Protein AF-A0A9P9XUK6-F1 (afdb_monomer_lite)

Foldseek 3Di:
DAEDEDADPFKDKDKDADPVADDPDDPPPQKPVVVQVWDWDDDPRIIITTGGDDQAWDKMKGDDPVQKDFFWWQALQPQPDIDTADCPDPPDPRHDVDDDCVRIPGQWIDGPDIYIYTYHYDDDVVVVDDDPQEDEDDADEDDPVPDDDGPHYDDPPDDHDYDPPDDDDDDAQAEQQEEPEEAEQEEDAEEAFAENYEHAQAFAAYEHYEHEAYGHRIYRHRAADQQGGYANYEHGAHPVDNVALAREDQVGEYYNAEYYNHEHDDAGFAHYEYSDYAFQAYEYEQYEYAAHTDVSRVRLAHEDDWGHHNVRHTHAFNPVHVQLARYEYYQYYHRPDTEAPVVVQPDQVGGRHYDYDCVCVSRHHYD

Sequence (367 aa):
MAWTQYLTTQDTIVRVTRREGGPVEGSEGIIRPTTLDFDVEVDGDAVLITVPLNENGHRFLVEFNDNLWEYRIGDPGNMTNSHYVQNKNPNGARYVEEYADELNPILGVEPLNALLVFMSPFPQTSMCQISPGTRTRCPRVSSPTSRRSRSRHSTPPGVYWLTGFNHPSLSDSINTYYSDVLCEHMTVWKTNNAPMIQFGWYTRDVDNVTVNAVQVVHTRCQTQQVFWPRGIAGSAVSYLDQASTRTADVSKTLSNYSVTNARCEGICPNLVGINPLNIDTFLMKNIWIETLPTEVTDVGKSTFRVFIDEEGNEVQLGAQSPGGIGLVIEDFYVGDEKFGFENDNWRRGQLGQIDFDEHWDGKWTLR

InterPro domains:
  IPR005192 Glycoside hydrolase, family 49, C-terminal [PF03718] (243-365)
  IPR011050 Pectin lyase fold/virulence factor [SSF51126] (172-304)
  IPR012334 Pectin lyase fold [G3DSA:2.160.20.10] (169-367)
  IPR023226 Glycoside hydrolase, family 49, N-terminal domain [PF17433] (1-122)
  IPR035953 Dextranase, N-terminal [G3DSA:2.60.350.10] (1-127)
  IPR035953 Dextranase, N-terminal [SSF101596] (1-122)
  IPR041274 Isopullulanase beta-solenoid repeat [PF18783] (189-220)

Organism: NCBI:txid2686198

Secondary structure (DSSP, 8-state):
-EEEEEEESS-EEEEEE-TT-------SS-EESGGG---EEEETTEEEEEE---TT-EEEEE--GGGEEEEEES-TT-TTT--EEBSS-TTSTTB-SS--TTTS-EEEEEETT-EEEEEEEPPPTTTS---TT-EEPPSS---GGG--S-S-EE--SS-----TT--PPP--SEE--SSSEEEEEEEEE--SSS-SEE--SS---EEEEEEEEEEEEE----S--SSS--EEEEEPPPSS-TT-S----TT-EEEEEEEEEEEEEEE--EEEEE---EES-EEEEEEEEEEPPPGGG-TT-EEE---B-TT-PBP-BSTTSGGG--EEEEEEEETTEEE-GGGT--BTTSTT-EEE-GGGTTSEEE-

Radius of gyration: 23.19 Å; chains: 1; bounding box: 59×60×56 Å

Structure (mmCIF, N/CA/C/O backbone):
data_AF-A0A9P9XUK6-F1
#
_entry.id   AF-A0A9P9XUK6-F1
#
loop_
_atom_site.group_PDB
_atom_site.id
_atom_site.type_symbol
_atom_site.label_atom_id
_atom_site.label_alt_id
_atom_site.label_comp_id
_atom_site.label_asym_id
_atom_site.label_entity_id
_atom_site.label_seq_id
_atom_site.pdbx_PDB_ins_code
_atom_site.Cartn_x
_atom_site.Cartn_y
_atom_site.Cartn_z
_atom_site.occupancy
_atom_site.B_iso_or_equiv
_atom_site.auth_seq_id
_atom_site.auth_comp_id
_atom_site.auth_asym_id
_atom_site.auth_atom_id
_atom_site.pdbx_PDB_model_num
ATOM 1 N N . MET A 1 1 ? -16.225 7.686 7.225 1.00 89.69 1 MET A N 1
ATOM 2 C CA . MET A 1 1 ? -15.085 7.354 8.102 1.00 89.69 1 MET A CA 1
ATOM 3 C C . MET A 1 1 ? -15.250 8.065 9.435 1.00 89.69 1 MET A C 1
ATOM 5 O O . MET A 1 1 ? -15.187 9.288 9.481 1.00 89.69 1 MET A O 1
ATOM 9 N N . ALA A 1 2 ? -15.516 7.299 10.486 1.00 94.19 2 ALA A N 1
ATOM 10 C CA . ALA A 1 2 ? -15.478 7.717 11.880 1.00 94.19 2 ALA A CA 1
ATOM 11 C C . ALA A 1 2 ? -14.172 7.226 12.521 1.00 94.19 2 ALA A C 1
ATOM 13 O O . ALA A 1 2 ? -13.572 6.258 12.054 1.00 94.19 2 ALA A O 1
ATOM 14 N N . TRP A 1 3 ? -13.727 7.887 13.586 1.00 96.94 3 TRP A N 1
ATOM 15 C CA . TRP A 1 3 ? -12.591 7.425 14.374 1.00 96.94 3 TRP A CA 1
ATOM 16 C C . TRP A 1 3 ? -12.734 7.837 15.838 1.00 96.94 3 TRP A C 1
ATOM 18 O O . TRP A 1 3 ? -13.426 8.806 16.158 1.00 96.94 3 TRP A O 1
ATOM 28 N N . THR A 1 4 ? -12.045 7.118 16.716 1.00 96.62 4 THR A N 1
ATOM 29 C CA . THR A 1 4 ? -11.879 7.466 18.128 1.00 96.62 4 THR A CA 1
ATOM 30 C C . THR A 1 4 ? -10.418 7.312 18.542 1.00 96.62 4 THR A C 1
ATOM 32 O O . THR A 1 4 ? -9.674 6.535 17.945 1.00 96.62 4 THR A O 1
ATOM 35 N N . GLN A 1 5 ? -9.990 8.061 19.556 1.00 97.44 5 GLN A N 1
ATOM 36 C CA . GLN A 1 5 ? -8.632 8.008 20.091 1.00 97.44 5 GLN A CA 1
ATOM 37 C C . GLN A 1 5 ? -8.664 8.043 21.615 1.00 97.44 5 GLN A C 1
ATOM 39 O O . GLN A 1 5 ? -9.428 8.807 22.205 1.00 97.44 5 GLN A O 1
ATOM 44 N N . TYR A 1 6 ? -7.790 7.264 22.246 1.00 98.00 6 TYR A N 1
ATOM 45 C CA . TYR A 1 6 ? -7.574 7.305 23.688 1.00 98.00 6 TYR A CA 1
ATOM 46 C C . TYR A 1 6 ? -6.098 7.099 24.039 1.00 98.00 6 TYR A C 1
ATOM 48 O O . TYR A 1 6 ? -5.313 6.597 23.233 1.00 98.00 6 TYR A O 1
ATOM 56 N N . LEU A 1 7 ? -5.730 7.529 25.249 1.00 97.75 7 LEU A N 1
ATOM 57 C CA . LEU A 1 7 ? -4.407 7.318 25.831 1.00 97.75 7 LEU A CA 1
ATOM 58 C C . LEU A 1 7 ? -4.486 6.233 26.901 1.00 97.75 7 LEU A C 1
ATOM 60 O O . LEU A 1 7 ? -5.424 6.239 27.699 1.00 97.75 7 LEU A O 1
ATOM 64 N N . THR A 1 8 ? -3.506 5.337 26.948 1.00 97.69 8 THR A N 1
ATOM 65 C CA . THR A 1 8 ? -3.435 4.297 27.981 1.00 97.69 8 THR A CA 1
ATOM 66 C C . THR A 1 8 ? -1.995 3.994 28.400 1.00 97.69 8 THR A C 1
ATOM 68 O O . THR A 1 8 ? -1.036 4.344 27.712 1.00 97.69 8 THR A O 1
ATOM 71 N N . THR A 1 9 ? -1.857 3.363 29.563 1.00 97.31 9 THR A N 1
ATOM 72 C CA . THR A 1 9 ? -0.609 2.793 30.101 1.00 97.31 9 THR A CA 1
ATOM 73 C C . THR A 1 9 ? -0.762 1.313 30.456 1.00 97.31 9 THR A C 1
ATOM 75 O O . THR A 1 9 ? 0.069 0.766 31.171 1.00 97.31 9 THR A O 1
ATOM 78 N N . GLN A 1 10 ? -1.860 0.689 30.036 1.00 98.00 10 GLN A N 1
ATOM 79 C CA . GLN A 1 10 ? -2.206 -0.701 30.320 1.00 98.00 10 GLN A CA 1
ATOM 80 C C . GLN A 1 10 ? -3.074 -1.258 29.191 1.00 98.00 10 GLN A C 1
ATOM 82 O O . GLN A 1 10 ? -3.614 -0.488 28.388 1.00 98.00 10 GLN A O 1
ATOM 87 N N . ASP A 1 11 ? -3.233 -2.576 29.169 1.00 98.38 11 ASP A N 1
ATOM 88 C CA . ASP A 1 11 ? -4.184 -3.261 28.299 1.00 98.38 11 ASP A CA 1
ATOM 89 C C . ASP A 1 11 ? -5.598 -2.708 28.520 1.00 98.38 11 ASP A C 1
ATOM 91 O O . ASP A 1 11 ? -5.969 -2.273 29.618 1.00 98.38 11 ASP A O 1
ATOM 95 N N . THR A 1 12 ? -6.397 -2.688 27.458 1.00 98.38 12 THR A N 1
ATOM 96 C CA . THR A 1 12 ? -7.737 -2.091 27.479 1.00 98.38 12 THR A CA 1
ATOM 97 C C . THR A 1 12 ? -8.749 -2.968 26.772 1.00 98.38 12 THR A C 1
ATOM 99 O O . THR A 1 12 ? -8.401 -3.696 25.853 1.00 98.38 12 THR A O 1
ATOM 102 N N . ILE A 1 13 ? -10.015 -2.844 27.166 1.00 98.19 13 ILE A N 1
ATOM 103 C CA . ILE A 1 13 ? -11.140 -3.413 26.425 1.00 98.19 13 ILE A CA 1
ATOM 104 C C . ILE A 1 13 ? -11.855 -2.264 25.720 1.00 98.19 13 ILE A C 1
ATOM 106 O O . ILE A 1 13 ? -12.375 -1.350 26.367 1.00 98.19 13 ILE A O 1
ATOM 110 N N . VAL A 1 14 ? -11.882 -2.304 24.391 1.00 97.31 14 VAL A N 1
ATOM 111 C CA . VAL A 1 14 ? -12.647 -1.367 23.569 1.00 97.31 14 VAL A CA 1
ATOM 112 C C . VAL A 1 14 ? -14.016 -1.977 23.302 1.00 97.31 14 VAL A C 1
ATOM 114 O O . VAL A 1 14 ? -14.140 -2.945 22.559 1.00 97.31 14 VAL A O 1
ATOM 117 N N . ARG A 1 15 ? -15.054 -1.394 23.908 1.00 95.88 15 ARG A N 1
ATOM 118 C CA . ARG A 1 15 ? -16.452 -1.774 23.674 1.00 95.88 15 ARG A CA 1
ATOM 119 C C . ARG A 1 15 ? -17.032 -0.969 22.514 1.00 95.88 15 ARG A C 1
ATOM 121 O O . ARG A 1 15 ? -17.182 0.248 22.626 1.00 95.88 15 ARG A O 1
ATOM 128 N N . VAL A 1 16 ? -17.397 -1.643 21.428 1.00 94.12 16 VAL A N 1
ATOM 129 C CA . VAL A 1 16 ? -17.966 -1.039 20.217 1.00 94.12 16 VAL A CA 1
ATOM 130 C C . VAL A 1 16 ? -19.436 -1.419 20.090 1.00 94.12 16 VAL A C 1
ATOM 132 O O . VAL A 1 16 ? -19.766 -2.597 20.028 1.00 94.12 16 VAL A O 1
ATOM 135 N N . THR A 1 17 ? -20.318 -0.421 20.010 1.00 92.38 17 THR A N 1
ATOM 136 C CA . THR A 1 17 ? -21.751 -0.609 19.735 1.00 92.38 17 THR A CA 1
ATOM 137 C C . THR A 1 17 ? -22.174 0.083 18.450 1.00 92.38 17 THR A C 1
ATOM 139 O O . THR A 1 17 ? -21.556 1.050 17.994 1.00 92.38 17 THR A O 1
ATOM 142 N N . ARG A 1 18 ? -23.283 -0.389 17.877 1.00 89.62 18 ARG A N 1
ATOM 143 C CA . ARG A 1 18 ? -23.860 0.160 16.649 1.00 89.62 18 ARG A CA 1
ATOM 144 C C . ARG A 1 18 ? -25.032 1.080 16.966 1.00 89.62 18 ARG A C 1
ATOM 146 O O . ARG A 1 18 ? -26.051 0.652 17.496 1.00 89.62 18 ARG A O 1
ATOM 153 N N . ARG A 1 19 ? -24.917 2.356 16.585 1.00 88.44 19 ARG A N 1
ATOM 154 C CA . ARG A 1 19 ? -25.969 3.361 16.828 1.00 88.44 19 ARG A CA 1
ATOM 155 C C . ARG A 1 19 ? -27.289 3.038 16.121 1.00 88.44 19 ARG A C 1
ATOM 157 O O . ARG A 1 19 ? -28.349 3.358 16.646 1.00 88.44 19 ARG A O 1
ATOM 164 N N . GLU A 1 20 ? -27.219 2.457 14.929 1.00 80.88 20 GLU A N 1
ATOM 165 C CA . GLU A 1 20 ? -28.391 2.149 14.098 1.00 80.88 20 GLU A CA 1
ATOM 166 C C . GLU A 1 20 ? -29.039 0.803 14.465 1.00 80.88 20 GLU A C 1
ATOM 168 O O . GLU A 1 20 ? -30.010 0.390 13.836 1.00 80.88 20 GLU A O 1
ATOM 173 N N . GLY A 1 21 ? -28.514 0.119 15.487 1.00 76.25 21 GLY A N 1
ATOM 174 C CA . GLY A 1 21 ? -28.757 -1.305 15.679 1.00 76.25 21 GLY A CA 1
ATOM 175 C C . GLY A 1 21 ? -28.042 -2.142 14.613 1.00 76.25 21 GLY A C 1
ATOM 176 O O . GLY A 1 21 ? -27.221 -1.641 13.837 1.00 76.25 21 GLY A O 1
ATOM 177 N N . GLY A 1 22 ? -28.335 -3.438 14.600 1.00 80.75 22 GLY A N 1
ATOM 178 C CA . GLY A 1 22 ? -27.736 -4.414 13.690 1.00 80.75 22 GLY A CA 1
ATOM 179 C C . GLY A 1 22 ? -26.883 -5.455 14.420 1.00 80.75 22 GLY A C 1
ATOM 180 O O . GLY A 1 22 ? -26.486 -5.226 15.565 1.00 80.75 22 GLY A O 1
ATOM 181 N N . PRO A 1 23 ? -26.644 -6.613 13.787 1.00 84.25 23 PRO A N 1
ATOM 182 C CA . PRO A 1 23 ? -25.911 -7.710 14.404 1.00 84.25 23 PRO A CA 1
ATOM 183 C C . PRO A 1 23 ? -24.457 -7.317 14.690 1.00 84.25 23 PRO A C 1
ATOM 185 O O . PRO A 1 23 ? -23.831 -6.574 13.939 1.00 84.25 23 PRO A O 1
ATOM 188 N N . VAL A 1 24 ? -23.910 -7.829 15.785 1.00 82.00 24 VAL A N 1
ATOM 189 C CA . VAL A 1 24 ? -22.480 -7.718 16.124 1.00 82.00 24 VAL A CA 1
ATOM 190 C C . VAL A 1 24 ? -21.756 -9.066 16.003 1.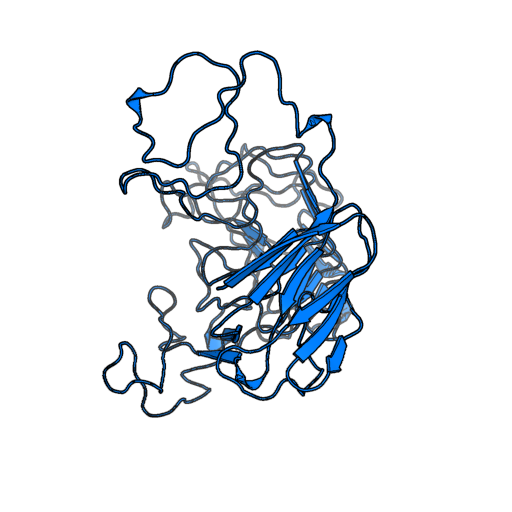00 82.00 24 VAL A C 1
ATOM 192 O O . VAL A 1 24 ? -20.576 -9.162 16.313 1.00 82.00 24 VAL A O 1
ATOM 195 N N . GLU A 1 25 ? -22.465 -10.102 15.543 1.00 69.44 25 GLU A N 1
ATOM 196 C CA . GLU A 1 25 ? -21.953 -11.464 15.373 1.00 69.44 25 GLU A CA 1
ATOM 197 C C . GLU A 1 25 ? -21.325 -11.676 13.981 1.00 69.44 25 GLU A C 1
ATOM 199 O O . GLU A 1 25 ? -21.820 -11.151 12.981 1.00 69.44 25 GLU A O 1
ATOM 204 N N . GLY A 1 26 ? -20.256 -12.484 13.927 1.00 62.56 26 GLY A N 1
ATOM 205 C CA . GLY A 1 26 ? -19.486 -12.818 12.719 1.00 62.56 26 GLY A CA 1
ATOM 206 C C . GLY A 1 26 ? -18.012 -12.430 12.867 1.00 62.56 26 GLY A C 1
ATOM 207 O O . GLY A 1 26 ? -17.621 -11.354 12.439 1.00 62.56 26 GLY A O 1
ATOM 208 N N . SER A 1 27 ? -17.211 -13.290 13.505 1.00 49.75 27 SER A N 1
ATOM 209 C CA . SER A 1 27 ? -15.858 -12.994 14.013 1.00 49.75 27 SER A CA 1
ATOM 210 C C . SER A 1 27 ? -14.714 -13.035 12.990 1.00 49.75 27 SER A C 1
ATOM 212 O O . SER A 1 27 ? -13.566 -12.828 13.369 1.00 49.75 27 SER A O 1
ATOM 214 N N . GLU A 1 28 ? -14.979 -13.280 11.709 1.00 52.06 28 GLU A N 1
ATOM 215 C CA . GLU A 1 28 ? -13.937 -13.215 10.677 1.00 52.06 28 GLU A CA 1
ATOM 216 C C . GLU A 1 28 ? -13.856 -11.801 10.090 1.00 52.06 28 GLU A C 1
ATOM 218 O O . GLU A 1 28 ? -14.871 -11.226 9.697 1.00 52.06 28 GLU A O 1
ATOM 223 N N . GLY A 1 29 ? -12.644 -11.233 10.046 1.00 57.88 29 GLY A N 1
ATOM 224 C CA . GLY A 1 29 ? -12.370 -9.959 9.370 1.00 57.88 29 GLY A CA 1
ATOM 225 C C . GLY A 1 29 ? -12.775 -8.688 10.125 1.00 57.88 29 GLY A C 1
ATOM 226 O O . GLY A 1 29 ? -12.701 -7.609 9.545 1.00 57.88 29 GLY A O 1
ATOM 227 N N . ILE A 1 30 ? -13.164 -8.779 11.406 1.00 80.62 30 ILE A N 1
ATOM 228 C CA . ILE A 1 30 ? -13.606 -7.611 12.192 1.00 80.62 30 ILE A CA 1
ATOM 229 C C . ILE A 1 30 ? -12.486 -6.580 12.371 1.00 80.62 30 ILE A C 1
ATOM 231 O O . ILE A 1 30 ? -12.760 -5.384 12.371 1.00 80.62 30 ILE A O 1
ATOM 235 N N . ILE A 1 31 ? -11.237 -7.013 12.560 1.00 94.06 31 ILE A N 1
ATOM 236 C CA . ILE A 1 31 ? -10.116 -6.116 12.861 1.00 94.06 31 ILE A CA 1
ATOM 237 C C . ILE A 1 31 ? -9.097 -6.134 11.730 1.00 94.06 31 ILE A C 1
ATOM 239 O O . ILE A 1 31 ? -8.583 -7.193 11.372 1.00 94.06 31 ILE A O 1
ATOM 243 N N . ARG A 1 32 ? -8.752 -4.944 11.225 1.00 94.25 32 ARG A N 1
ATOM 244 C CA . ARG A 1 32 ? -7.613 -4.749 10.314 1.00 94.25 32 ARG A CA 1
ATOM 245 C C . ARG A 1 32 ? -6.579 -3.780 10.896 1.00 94.25 32 ARG A C 1
ATOM 247 O O . ARG A 1 32 ? -6.988 -2.745 11.432 1.00 94.25 32 ARG A O 1
ATOM 254 N N . PRO A 1 33 ? -5.260 -4.020 10.759 1.00 95.62 33 PRO A N 1
ATOM 255 C CA . PRO A 1 33 ? -4.634 -5.170 10.092 1.00 95.62 33 PRO A CA 1
ATOM 256 C C . PRO A 1 33 ? -4.938 -6.498 10.791 1.00 95.62 33 PRO A C 1
ATOM 258 O O . PRO A 1 33 ? -4.920 -6.559 12.021 1.00 95.62 33 PRO A O 1
ATOM 261 N N . THR A 1 34 ? -5.191 -7.558 10.024 1.00 94.69 34 THR A N 1
ATOM 262 C CA . THR A 1 34 ? -5.568 -8.874 10.573 1.00 94.69 34 THR A CA 1
ATOM 263 C C . THR A 1 34 ? -4.426 -9.528 11.344 1.00 94.69 34 THR A C 1
ATOM 265 O O . THR A 1 34 ? -4.653 -10.413 12.157 1.00 94.69 34 THR A O 1
ATOM 268 N N . THR A 1 35 ? -3.187 -9.071 11.141 1.00 93.81 35 THR A N 1
ATOM 269 C CA . THR A 1 35 ? -2.007 -9.525 11.894 1.00 93.81 35 THR A CA 1
ATOM 270 C C . THR A 1 35 ? -2.016 -9.104 13.360 1.00 93.81 35 THR A C 1
ATOM 272 O O . THR A 1 35 ? -1.137 -9.521 14.106 1.00 93.81 35 THR A O 1
ATOM 275 N N . LEU A 1 36 ? -2.924 -8.208 13.761 1.00 94.69 36 LEU A N 1
ATOM 276 C CA . LEU A 1 36 ? -3.049 -7.806 15.158 1.00 94.69 36 LEU A CA 1
ATOM 277 C C . LEU A 1 36 ? -3.600 -8.930 16.034 1.00 94.69 36 LEU A C 1
ATOM 279 O O . LEU A 1 36 ? -3.248 -8.958 17.208 1.00 94.69 36 LEU A O 1
ATOM 283 N N . ASP A 1 37 ? -4.423 -9.816 15.459 1.00 92.94 37 ASP A N 1
ATOM 284 C CA . ASP A 1 37 ? -4.964 -11.012 16.118 1.00 92.94 37 ASP A CA 1
ATOM 285 C C . ASP A 1 37 ? -5.484 -10.732 17.541 1.00 92.94 37 ASP A C 1
ATOM 287 O O . ASP A 1 37 ? -5.153 -11.409 18.510 1.00 92.94 37 ASP A O 1
ATOM 291 N N . PHE A 1 38 ? -6.229 -9.632 17.687 1.00 95.19 38 PHE A N 1
ATOM 292 C CA . PHE A 1 38 ? -6.798 -9.246 18.974 1.00 95.19 38 PHE A CA 1
ATOM 293 C C . PHE A 1 38 ? -7.934 -10.183 19.364 1.00 95.19 38 PHE A C 1
ATOM 295 O O . PHE A 1 38 ? -8.745 -10.562 18.519 1.00 95.19 38 PHE A O 1
ATOM 302 N N . ASP A 1 39 ? -8.054 -10.453 20.664 1.00 93.62 39 ASP A N 1
ATOM 303 C CA . ASP A 1 39 ? -9.202 -11.181 21.191 1.00 93.62 39 ASP A CA 1
ATOM 304 C C . ASP A 1 39 ? -10.468 -10.336 21.029 1.00 93.62 39 ASP A C 1
ATOM 306 O O . ASP A 1 39 ? -10.536 -9.177 21.466 1.00 93.62 39 ASP A O 1
ATOM 310 N N . VAL A 1 40 ? -11.478 -10.935 20.399 1.00 92.75 40 VAL A N 1
ATOM 311 C CA . VAL A 1 40 ? -12.769 -10.309 20.130 1.00 92.75 40 VAL A CA 1
ATOM 312 C C . VAL A 1 40 ? -13.888 -11.164 20.713 1.00 92.75 40 VAL A C 1
ATOM 314 O O . VAL A 1 40 ? -14.071 -12.317 20.330 1.00 92.75 40 VAL A O 1
ATOM 317 N N . GLU A 1 41 ? -14.674 -10.572 21.607 1.00 92.06 41 GLU A N 1
ATOM 318 C CA . GLU A 1 41 ? -15.841 -11.200 22.229 1.00 92.06 41 GLU A CA 1
ATOM 319 C C . GLU A 1 41 ? -17.122 -10.434 21.884 1.00 92.06 41 GLU A C 1
ATOM 321 O O . GLU A 1 41 ? -17.105 -9.225 21.650 1.00 92.06 41 GLU A O 1
ATOM 326 N N . VAL A 1 42 ? -18.258 -11.132 21.883 1.00 90.44 42 VAL A N 1
ATOM 327 C CA . VAL A 1 42 ? -19.580 -10.512 21.738 1.00 90.44 42 VAL A CA 1
ATOM 328 C C . VAL A 1 42 ? -20.249 -10.440 23.108 1.00 90.44 42 VAL A C 1
ATOM 330 O O . VAL A 1 42 ? -20.414 -11.457 23.778 1.00 90.44 42 VAL A O 1
ATOM 333 N N . ASP A 1 43 ? -20.672 -9.238 23.500 1.00 90.50 43 ASP A N 1
ATOM 334 C CA . ASP A 1 43 ? -21.419 -8.972 24.733 1.00 90.50 43 ASP A CA 1
ATOM 335 C C . ASP A 1 43 ? -22.716 -8.225 24.404 1.00 90.50 43 ASP A C 1
ATOM 337 O O . ASP A 1 43 ? -22.752 -6.995 24.280 1.00 90.50 43 ASP A O 1
ATOM 341 N N . GLY A 1 44 ? -23.794 -8.991 24.218 1.00 89.50 44 GLY A N 1
ATOM 342 C CA . GLY A 1 44 ? -25.119 -8.469 23.893 1.00 89.50 44 GLY A CA 1
ATOM 343 C C . GLY A 1 44 ? -25.143 -7.704 22.567 1.00 89.50 44 GLY A C 1
ATOM 344 O O . GLY A 1 44 ? -25.158 -8.304 21.498 1.00 89.50 44 GLY A O 1
ATOM 345 N N . ASP A 1 45 ? -25.198 -6.373 22.644 1.00 88.81 45 ASP A N 1
ATOM 346 C CA . ASP A 1 45 ? -25.255 -5.458 21.494 1.00 88.81 45 ASP A CA 1
ATOM 347 C C . ASP A 1 45 ? -23.882 -4.904 21.075 1.00 88.81 45 ASP A C 1
ATOM 349 O O . ASP A 1 45 ? -23.806 -3.974 20.263 1.00 88.81 45 ASP A O 1
ATOM 353 N N . ALA A 1 46 ? -22.805 -5.426 21.663 1.00 91.62 46 ALA A N 1
ATOM 354 C CA . ALA A 1 46 ? -21.462 -4.907 21.495 1.00 91.62 46 ALA A CA 1
ATOM 355 C C . ALA A 1 46 ? -20.446 -5.975 21.101 1.00 91.62 46 ALA A C 1
ATOM 357 O O . ALA A 1 46 ? -20.571 -7.148 21.446 1.00 91.62 46 ALA A O 1
ATOM 358 N N . VAL A 1 47 ? -19.384 -5.498 20.458 1.00 92.81 47 VAL A N 1
ATOM 359 C CA . VAL A 1 47 ? -18.118 -6.213 20.329 1.00 92.81 47 VAL A CA 1
ATOM 360 C C . VAL A 1 47 ? -17.149 -5.666 21.374 1.00 92.81 47 VAL A C 1
ATOM 362 O O . VAL A 1 47 ? -16.998 -4.446 21.507 1.00 92.81 47 VAL A O 1
ATOM 365 N N . LEU A 1 48 ? -16.506 -6.553 22.125 1.00 94.88 48 LEU A N 1
ATOM 366 C CA . LEU A 1 48 ? -15.443 -6.251 23.074 1.00 94.88 48 LEU A CA 1
ATOM 367 C C . LEU A 1 48 ? -14.112 -6.659 22.452 1.00 94.88 48 LEU A C 1
ATOM 369 O O . LEU A 1 48 ? -13.922 -7.820 22.115 1.00 94.88 48 LEU A O 1
ATOM 373 N N . ILE A 1 49 ? -13.207 -5.699 22.287 1.00 95.94 49 ILE A N 1
ATOM 374 C CA . ILE A 1 49 ? -11.896 -5.925 21.671 1.00 95.94 49 ILE A CA 1
ATOM 375 C C . ILE A 1 49 ? -10.835 -5.731 22.747 1.00 95.94 49 ILE A C 1
ATOM 377 O O . ILE A 1 49 ? -10.689 -4.619 23.269 1.00 95.94 49 ILE A O 1
ATOM 381 N N . THR A 1 50 ? -10.090 -6.783 23.073 1.00 97.19 50 THR A N 1
ATOM 382 C CA . THR A 1 50 ? -8.952 -6.689 23.992 1.00 97.19 50 THR A CA 1
ATOM 383 C C . THR A 1 50 ? -7.749 -6.145 23.235 1.00 97.19 50 THR A C 1
ATOM 385 O O . THR A 1 50 ? -7.185 -6.801 22.366 1.00 97.19 50 THR A O 1
ATOM 388 N N . VAL A 1 51 ? -7.358 -4.916 23.561 1.00 98.06 51 VAL A N 1
ATOM 389 C CA . VAL A 1 51 ? -6.236 -4.214 22.937 1.00 98.06 51 VAL A CA 1
ATOM 390 C C . VAL A 1 51 ? -5.070 -4.185 23.930 1.00 98.06 51 VAL A C 1
ATOM 392 O O . VAL A 1 51 ? -5.147 -3.429 24.913 1.00 98.06 51 VAL A O 1
ATOM 395 N N . PRO A 1 52 ? -4.003 -4.975 23.704 1.00 98.12 52 PRO A N 1
ATOM 396 C CA . PRO A 1 52 ? -2.835 -4.987 24.572 1.00 98.12 52 PRO A CA 1
ATOM 397 C C . PRO A 1 52 ? -2.086 -3.653 24.508 1.00 98.12 52 PRO A C 1
ATOM 399 O O . PRO A 1 52 ? -2.128 -2.928 23.509 1.00 98.12 52 PRO A O 1
ATOM 402 N N . LEU A 1 53 ? -1.386 -3.312 25.586 1.00 97.50 53 LEU A N 1
ATOM 403 C CA . LEU A 1 53 ? -0.503 -2.159 25.616 1.00 97.50 53 LEU A CA 1
ATOM 404 C C . LEU A 1 53 ? 0.635 -2.346 24.608 1.00 97.50 53 LEU A C 1
ATOM 406 O O . LEU A 1 53 ? 1.333 -3.357 24.597 1.00 97.50 53 LEU A O 1
ATOM 410 N N . ASN A 1 54 ? 0.880 -1.305 23.818 1.00 95.56 54 ASN A N 1
ATOM 411 C CA . ASN A 1 54 ? 2.000 -1.239 22.894 1.00 95.56 54 ASN A CA 1
ATOM 412 C C . ASN A 1 54 ? 2.645 0.146 22.977 1.00 95.56 54 ASN A C 1
ATOM 414 O O . ASN A 1 54 ? 1.949 1.163 22.926 1.00 95.56 54 ASN A O 1
ATOM 418 N N . GLU A 1 55 ? 3.973 0.199 23.085 1.00 94.50 55 GLU A N 1
ATOM 419 C CA . GLU A 1 55 ? 4.727 1.458 23.184 1.00 94.50 55 GLU A CA 1
ATOM 420 C C . GLU A 1 55 ? 4.639 2.323 21.919 1.00 94.50 55 GLU A C 1
ATOM 422 O O . GLU A 1 55 ? 4.850 3.531 21.988 1.00 94.50 55 GLU A O 1
ATOM 427 N N . ASN A 1 56 ? 4.283 1.736 20.776 1.00 93.00 56 ASN A N 1
ATOM 428 C CA . ASN A 1 56 ? 4.002 2.445 19.526 1.00 93.00 56 ASN A CA 1
ATOM 429 C C . ASN A 1 56 ? 2.500 2.732 19.334 1.00 93.00 56 ASN A C 1
ATOM 431 O O . ASN A 1 56 ? 2.110 3.432 18.390 1.00 93.00 56 ASN A O 1
ATOM 435 N N . GLY A 1 57 ? 1.662 2.225 20.244 1.00 96.19 57 GLY A N 1
ATOM 436 C CA . GLY A 1 57 ? 0.209 2.223 20.141 1.00 96.19 57 GLY A CA 1
ATOM 437 C C . GLY A 1 57 ? -0.315 1.264 19.073 1.00 96.19 57 GLY A C 1
ATOM 438 O O . GLY A 1 57 ? 0.439 0.569 18.395 1.00 96.19 57 GLY A O 1
ATOM 439 N N . HIS A 1 58 ? -1.632 1.266 18.894 1.00 96.62 58 HIS A N 1
ATOM 440 C CA . HIS A 1 58 ? -2.313 0.535 17.830 1.00 96.62 58 HIS A CA 1
ATOM 441 C C . HIS A 1 58 ? -3.212 1.484 17.034 1.00 96.62 58 HIS A C 1
ATOM 443 O O . HIS A 1 58 ? -3.948 2.294 17.603 1.00 96.62 58 HIS A O 1
ATOM 449 N N . ARG A 1 59 ? -3.155 1.381 15.701 1.00 96.50 59 ARG A N 1
ATOM 450 C CA . ARG A 1 59 ? -4.129 1.993 14.789 1.00 96.50 59 ARG A CA 1
ATOM 451 C C . ARG A 1 59 ? -4.779 0.873 14.004 1.00 96.50 59 ARG A C 1
ATOM 453 O O . ARG A 1 59 ? -4.096 0.196 13.242 1.00 96.50 59 ARG A O 1
ATOM 460 N N . PHE A 1 60 ? -6.069 0.678 14.216 1.00 96.19 60 PHE A N 1
ATOM 461 C CA . PHE A 1 60 ? -6.798 -0.414 13.593 1.00 96.19 60 PHE A CA 1
ATOM 462 C C . PHE A 1 60 ? -8.207 0.013 13.212 1.00 96.19 60 PHE A C 1
ATOM 464 O O . PHE A 1 60 ? -8.720 1.039 13.666 1.00 96.19 60 PHE A O 1
ATOM 471 N N . LEU A 1 61 ? -8.804 -0.771 12.335 1.00 94.94 61 LEU A N 1
ATOM 472 C CA . LEU A 1 61 ? -10.141 -0.601 11.808 1.00 94.94 61 LEU A CA 1
ATOM 473 C C . LEU A 1 61 ? -11.041 -1.687 12.386 1.00 94.94 61 LEU A C 1
ATOM 475 O O . LEU A 1 61 ? -10.602 -2.824 12.530 1.00 94.94 61 LEU A O 1
ATOM 479 N N . VAL A 1 62 ? -12.272 -1.311 12.719 1.00 94.38 62 VAL A N 1
ATOM 480 C CA . VAL A 1 62 ? -13.341 -2.229 13.113 1.00 94.38 62 VAL A CA 1
ATOM 481 C C . VAL A 1 62 ? -14.355 -2.311 11.975 1.00 94.38 62 VAL A C 1
ATOM 483 O O . VAL A 1 62 ? -14.898 -1.287 11.545 1.00 94.38 62 VAL A O 1
ATOM 486 N N . GLU A 1 63 ? -14.606 -3.523 11.499 1.00 92.44 63 GLU A N 1
ATOM 487 C CA . GLU A 1 63 ? -15.447 -3.841 10.350 1.00 92.44 63 GLU A CA 1
ATOM 488 C C . GLU A 1 63 ? -16.589 -4.753 10.771 1.00 92.44 63 GLU A C 1
ATOM 490 O O . GLU A 1 63 ? -16.402 -5.727 11.494 1.00 92.44 63 GLU A O 1
ATOM 495 N N . PHE A 1 64 ? -17.788 -4.437 10.295 1.00 90.75 64 PHE A N 1
ATOM 496 C CA . PHE A 1 64 ? -18.944 -5.310 10.431 1.00 90.75 64 PHE A CA 1
ATOM 497 C C . PHE A 1 64 ? -19.297 -5.834 9.045 1.00 90.75 64 PHE A C 1
ATOM 499 O O . PHE A 1 64 ? -19.441 -5.040 8.113 1.00 90.75 64 PHE A O 1
ATOM 506 N N . ASN A 1 65 ? -19.451 -7.152 8.914 1.00 88.25 65 ASN A N 1
ATOM 507 C CA . ASN A 1 65 ? -19.655 -7.814 7.622 1.00 88.25 65 ASN A CA 1
ATOM 508 C C . ASN A 1 65 ? -20.891 -7.296 6.869 1.00 88.25 65 ASN A C 1
ATOM 510 O O . ASN A 1 65 ? -20.848 -7.091 5.659 1.00 88.25 65 ASN A O 1
ATOM 514 N N . ASP A 1 66 ? -21.975 -6.984 7.579 1.00 88.44 66 ASP A N 1
ATOM 515 C CA . ASP A 1 66 ? -23.193 -6.402 6.999 1.00 88.44 66 ASP A CA 1
ATOM 516 C C . ASP A 1 66 ? -23.064 -4.904 6.644 1.00 88.44 66 ASP A C 1
ATOM 518 O O . ASP A 1 66 ? -23.982 -4.319 6.065 1.00 88.44 66 ASP A O 1
ATOM 522 N N . ASN A 1 67 ? -21.940 -4.265 6.983 1.00 89.50 67 ASN A N 1
ATOM 523 C CA . ASN A 1 67 ? -21.618 -2.888 6.615 1.00 89.50 67 ASN A CA 1
ATOM 524 C C . ASN A 1 67 ? -20.592 -2.783 5.474 1.00 89.50 67 ASN A C 1
ATOM 526 O O . ASN A 1 67 ? -20.261 -1.668 5.060 1.00 89.50 67 ASN A O 1
ATOM 530 N N . LEU A 1 68 ? -20.102 -3.904 4.947 1.00 91.50 68 LEU A N 1
ATOM 531 C CA . LEU A 1 68 ? -19.152 -3.896 3.841 1.00 91.50 68 LEU A CA 1
ATOM 532 C C . LEU A 1 68 ? -19.796 -3.398 2.540 1.00 91.50 68 LEU A C 1
ATOM 534 O O . LEU A 1 68 ? -20.974 -3.623 2.252 1.00 91.50 68 LEU A O 1
ATOM 538 N N . TRP A 1 69 ? -19.000 -2.679 1.754 1.00 92.00 69 TRP A N 1
ATOM 539 C CA . TRP A 1 69 ? -19.353 -2.186 0.433 1.00 92.00 69 TRP A CA 1
ATOM 540 C C . TRP A 1 69 ? -18.379 -2.724 -0.611 1.00 92.00 69 TRP A C 1
ATOM 542 O O . TRP A 1 69 ? -17.172 -2.506 -0.515 1.00 92.00 69 TRP A O 1
ATOM 552 N N . GLU A 1 70 ? -18.923 -3.345 -1.655 1.00 94.44 70 GLU A N 1
ATOM 553 C CA . GLU A 1 70 ? -18.166 -3.761 -2.834 1.00 94.44 70 GLU A CA 1
ATOM 554 C C . GLU A 1 70 ? -18.004 -2.589 -3.807 1.00 94.44 70 GLU A C 1
ATOM 556 O O . GLU A 1 70 ? -18.952 -2.152 -4.468 1.00 94.44 70 GLU A O 1
ATOM 561 N N . TYR A 1 71 ? -16.787 -2.065 -3.929 1.00 93.25 71 TYR A N 1
ATOM 562 C CA . TYR A 1 71 ? -16.469 -1.100 -4.974 1.00 93.25 71 TYR A CA 1
ATOM 563 C C . TYR A 1 71 ? -16.317 -1.824 -6.302 1.00 93.25 71 TYR A C 1
ATOM 565 O O . TYR A 1 71 ? -15.399 -2.618 -6.475 1.00 93.25 71 TYR A O 1
ATOM 573 N N . ARG A 1 72 ? -17.196 -1.514 -7.254 1.00 93.31 72 ARG A N 1
ATOM 574 C CA . ARG A 1 72 ? -17.195 -2.105 -8.594 1.00 93.31 72 ARG A CA 1
ATOM 575 C C . ARG A 1 72 ? -16.923 -1.055 -9.651 1.00 93.31 72 ARG A C 1
ATOM 577 O O . ARG A 1 72 ? -17.395 0.079 -9.543 1.00 93.31 72 ARG A O 1
ATOM 584 N N . ILE A 1 73 ? -16.145 -1.422 -10.657 1.00 90.44 73 ILE A N 1
ATOM 585 C CA . ILE A 1 73 ? -15.793 -0.548 -11.779 1.00 90.44 73 ILE A CA 1
ATOM 586 C C . ILE A 1 73 ? -16.906 -0.499 -12.828 1.00 90.44 73 ILE A C 1
ATOM 588 O O . ILE A 1 73 ? -17.606 -1.479 -13.033 1.00 90.44 73 ILE A O 1
ATOM 592 N N . GLY A 1 74 ? -17.102 0.639 -13.490 1.00 86.88 74 GLY A N 1
ATOM 593 C CA . GLY A 1 74 ? -18.110 0.770 -14.548 1.00 86.88 74 GLY A CA 1
ATOM 594 C C . GLY A 1 74 ? -17.621 0.436 -15.950 1.00 86.88 74 GLY A C 1
ATOM 595 O O . GLY A 1 74 ? -18.402 -0.024 -16.773 1.00 86.88 74 GLY A O 1
ATOM 596 N N . ASP A 1 75 ? -16.350 0.718 -16.223 1.00 82.00 75 ASP A N 1
ATOM 597 C CA . ASP A 1 75 ? -15.739 0.559 -17.543 1.00 82.00 75 ASP A CA 1
ATOM 598 C C . ASP A 1 75 ? -14.269 0.152 -17.357 1.00 82.00 75 ASP A C 1
ATOM 600 O O . ASP A 1 75 ? -13.397 1.024 -17.257 1.00 82.00 75 ASP A O 1
ATOM 604 N N . PRO A 1 76 ? -13.981 -1.149 -17.178 1.00 74.06 76 PRO A N 1
ATOM 605 C CA . PRO A 1 76 ? -12.640 -1.613 -16.842 1.00 74.06 76 PRO A CA 1
ATOM 606 C C . PRO A 1 76 ? -11.638 -1.421 -17.989 1.00 74.06 76 PRO A C 1
ATOM 608 O O . PRO A 1 76 ? -10.458 -1.216 -17.723 1.00 74.06 76 PRO A O 1
ATOM 611 N N . GLY A 1 77 ? -12.103 -1.370 -19.244 1.00 69.69 77 GLY A N 1
ATOM 612 C CA . GLY A 1 77 ? -11.254 -1.123 -20.417 1.00 69.69 77 GLY A CA 1
ATOM 613 C C . GLY A 1 77 ? -10.838 0.342 -20.603 1.00 69.69 77 GLY A C 1
ATOM 614 O O . GLY A 1 77 ? -9.896 0.633 -21.343 1.00 69.69 77 GLY A O 1
ATOM 615 N N . ASN A 1 78 ? -11.503 1.286 -19.933 1.00 73.31 78 ASN A N 1
ATOM 616 C CA . ASN A 1 78 ? -11.178 2.707 -20.010 1.00 73.31 78 ASN A CA 1
ATOM 617 C C . ASN A 1 78 ? -10.219 3.116 -18.895 1.00 73.31 78 ASN A C 1
ATOM 619 O O . ASN A 1 78 ? -10.620 3.570 -17.820 1.00 73.31 78 ASN A O 1
ATOM 623 N N . MET A 1 79 ? -8.924 2.982 -19.177 1.00 66.12 79 MET A N 1
ATOM 624 C CA . MET A 1 79 ? -7.884 3.186 -18.175 1.00 66.12 79 MET A CA 1
ATOM 625 C C . MET A 1 79 ? -7.930 4.589 -17.555 1.00 66.12 79 MET A C 1
ATOM 627 O O . MET A 1 79 ? -7.762 4.702 -16.344 1.00 66.12 79 MET A O 1
ATOM 631 N N . THR A 1 80 ? -8.222 5.644 -18.326 1.00 62.72 80 THR A N 1
ATOM 632 C CA . THR A 1 80 ? -8.086 7.060 -17.926 1.00 62.72 80 THR A CA 1
ATOM 633 C C . THR A 1 80 ? -9.273 7.668 -17.190 1.00 62.72 80 THR A C 1
ATOM 635 O O . THR A 1 80 ? -9.058 8.573 -16.389 1.00 62.72 80 THR A O 1
ATOM 638 N N . ASN A 1 81 ? -10.497 7.185 -17.419 1.00 61.62 81 ASN A N 1
ATOM 639 C CA . ASN A 1 81 ? -11.718 7.814 -16.895 1.00 61.62 81 ASN A CA 1
ATOM 640 C C . ASN A 1 81 ? -12.712 6.819 -16.281 1.00 61.62 81 ASN A C 1
ATOM 642 O O . ASN A 1 81 ? -13.916 7.089 -16.236 1.00 61.62 81 ASN A O 1
ATOM 646 N N . SER A 1 82 ? -12.238 5.667 -15.806 1.00 70.50 82 SER A N 1
ATOM 647 C CA . SER A 1 82 ? -13.140 4.719 -15.163 1.00 70.50 82 SER A CA 1
ATOM 648 C C . SER A 1 82 ? -13.667 5.236 -13.820 1.00 70.50 82 SER A C 1
ATOM 650 O O . SER A 1 82 ? -12.959 5.868 -13.034 1.00 70.50 82 SER A O 1
ATOM 652 N N . HIS A 1 83 ? -14.939 4.960 -13.548 1.00 83.56 83 HIS A N 1
ATOM 653 C CA . HIS A 1 83 ? -15.633 5.350 -12.324 1.00 83.56 83 HIS A CA 1
ATOM 654 C C . HIS A 1 83 ? -16.202 4.123 -11.620 1.00 83.56 83 HIS A C 1
ATOM 656 O O . HIS A 1 83 ? -16.368 3.072 -12.235 1.00 83.56 83 HIS A O 1
ATOM 662 N N . TYR A 1 84 ? -16.549 4.271 -10.342 1.00 90.62 84 TYR A N 1
ATOM 663 C CA . TYR A 1 84 ? -17.348 3.253 -9.669 1.00 90.62 84 TYR A CA 1
ATOM 664 C C . TYR A 1 84 ? -18.796 3.290 -10.145 1.00 90.62 84 TYR A C 1
ATOM 666 O O . TYR A 1 84 ? -19.328 4.370 -10.420 1.00 90.62 84 TYR A O 1
ATOM 674 N N . VAL A 1 85 ? -19.424 2.121 -10.186 1.00 92.31 85 VAL A N 1
ATOM 675 C CA . VAL A 1 85 ? -20.866 1.958 -10.396 1.00 92.31 85 VAL A CA 1
ATOM 676 C C . VAL A 1 85 ? -21.559 1.552 -9.105 1.00 92.31 85 VAL A C 1
ATOM 678 O O . VAL A 1 85 ? -20.925 1.109 -8.149 1.00 92.31 85 VAL A O 1
ATOM 681 N N . GLN A 1 86 ? -22.874 1.743 -9.071 1.00 92.12 86 GLN A N 1
ATOM 682 C CA . GLN A 1 86 ? -23.717 1.382 -7.936 1.00 92.12 86 GLN A CA 1
ATOM 683 C C . GLN A 1 86 ? -25.108 0.962 -8.414 1.00 92.12 86 GLN A C 1
ATOM 685 O O . GLN A 1 86 ? -25.592 1.498 -9.402 1.00 92.12 86 GLN A O 1
ATOM 690 N N . ASN A 1 87 ? -25.779 0.065 -7.697 1.00 93.06 87 ASN A N 1
ATOM 691 C CA . ASN A 1 87 ? -27.150 -0.368 -7.998 1.00 93.06 87 ASN A CA 1
ATOM 692 C C . ASN A 1 87 ? -28.163 -0.023 -6.885 1.00 93.06 87 ASN A C 1
ATOM 694 O O . ASN A 1 87 ? -29.249 -0.593 -6.824 1.00 93.06 87 ASN A O 1
ATOM 698 N N . LYS A 1 88 ? -27.836 0.919 -5.988 1.00 90.69 88 LYS A N 1
ATOM 699 C CA . LYS A 1 88 ? -28.682 1.283 -4.833 1.00 90.69 88 LYS A CA 1
ATOM 700 C C . LYS A 1 88 ? -29.619 2.461 -5.079 1.00 90.69 88 LYS A C 1
ATOM 702 O O . LYS A 1 88 ? -30.719 2.490 -4.540 1.00 90.69 88 LYS A O 1
ATOM 707 N N . ASN A 1 89 ? -29.183 3.456 -5.843 1.00 92.25 89 ASN A N 1
ATOM 708 C CA . ASN A 1 89 ? -29.967 4.646 -6.157 1.00 92.25 89 ASN A CA 1
ATOM 709 C C . ASN A 1 89 ? -30.167 4.745 -7.676 1.00 92.25 89 ASN A C 1
ATOM 711 O O . ASN A 1 89 ? -29.241 5.196 -8.356 1.00 92.25 89 ASN A O 1
ATOM 715 N N . PRO A 1 90 ? -31.360 4.402 -8.199 1.00 94.25 90 PRO A N 1
ATOM 716 C CA . PRO A 1 90 ? -31.681 4.496 -9.626 1.00 94.25 90 PRO A CA 1
ATOM 717 C C . PRO A 1 90 ? -31.495 5.890 -10.238 1.00 94.25 90 PRO A C 1
ATOM 719 O O . PRO A 1 90 ? -31.226 6.020 -11.425 1.00 94.25 90 PRO A O 1
ATOM 722 N N . ASN A 1 91 ? -31.598 6.942 -9.420 1.00 94.56 91 ASN A N 1
ATOM 723 C CA . ASN A 1 91 ? -31.391 8.332 -9.841 1.00 94.56 91 ASN A CA 1
ATOM 724 C C . ASN A 1 91 ? -29.978 8.846 -9.513 1.00 94.56 91 ASN A C 1
ATOM 726 O O . ASN A 1 91 ? -29.679 10.028 -9.689 1.00 94.56 91 ASN A O 1
ATOM 730 N N . GLY A 1 92 ? -29.124 7.987 -8.957 1.00 87.06 92 GLY A N 1
ATOM 731 C CA . GLY A 1 92 ? -27.750 8.305 -8.604 1.00 87.06 92 GLY A CA 1
ATOM 732 C C . GLY A 1 92 ? -26.831 8.287 -9.822 1.00 87.06 92 GLY A C 1
ATOM 733 O O . GLY A 1 92 ? -27.093 7.622 -10.823 1.00 87.06 92 GLY A O 1
ATOM 734 N N . ALA A 1 93 ? -25.705 8.994 -9.727 1.00 85.75 93 ALA A N 1
ATOM 735 C CA . ALA A 1 93 ? -24.669 8.908 -10.749 1.00 85.75 93 ALA A CA 1
ATOM 736 C C . ALA A 1 93 ? -24.169 7.461 -10.890 1.00 85.75 93 ALA A C 1
ATOM 738 O O . ALA A 1 93 ? -24.043 6.745 -9.894 1.00 85.75 93 ALA A O 1
ATOM 739 N N . ARG A 1 94 ? -23.861 7.061 -12.133 1.00 88.00 94 ARG A N 1
ATOM 740 C CA . ARG A 1 94 ? -23.291 5.742 -12.464 1.00 88.00 94 ARG A CA 1
ATOM 741 C C . ARG A 1 94 ? -24.137 4.570 -11.930 1.00 88.00 94 ARG A C 1
ATOM 743 O O . ARG A 1 94 ? -23.589 3.569 -11.475 1.00 88.00 94 ARG A O 1
ATOM 750 N N . TYR A 1 95 ? -25.465 4.724 -11.961 1.00 91.38 95 TYR A N 1
ATOM 751 C CA . TYR A 1 95 ? -26.387 3.637 -11.651 1.00 91.38 95 TYR A CA 1
ATOM 752 C C . TYR A 1 95 ? -26.316 2.535 -12.711 1.00 91.38 95 TYR A C 1
ATOM 754 O O . TYR A 1 95 ? -26.312 2.831 -13.907 1.00 91.38 95 TYR A O 1
ATOM 762 N N . VAL A 1 96 ? -26.299 1.286 -12.260 1.00 93.25 96 VAL A N 1
ATOM 763 C CA . VAL A 1 96 ? -26.538 0.093 -13.076 1.00 93.25 96 VAL A CA 1
ATOM 764 C C . VAL A 1 96 ? -27.661 -0.708 -12.424 1.00 93.25 96 VAL A C 1
ATOM 766 O O . VAL A 1 96 ? -27.746 -0.752 -11.198 1.00 93.25 96 VAL A O 1
ATOM 769 N N . GLU A 1 97 ? -28.546 -1.296 -13.227 1.00 93.50 97 GLU A N 1
ATOM 770 C CA . GLU A 1 97 ? -29.682 -2.073 -12.710 1.00 93.50 97 GLU A CA 1
ATOM 771 C C . GLU A 1 97 ? -29.199 -3.339 -11.989 1.00 93.50 97 GLU A C 1
ATOM 773 O O . GLU A 1 97 ? -29.608 -3.617 -10.863 1.00 93.50 97 GLU A O 1
ATOM 778 N N . GLU A 1 98 ? -28.231 -4.029 -12.591 1.00 92.81 98 GLU A N 1
ATOM 779 C CA . GLU A 1 98 ? -27.569 -5.212 -12.048 1.00 92.81 98 GLU A CA 1
ATOM 780 C C . GLU A 1 98 ? -26.056 -5.127 -12.295 1.00 92.81 98 GLU A C 1
ATOM 782 O O . GLU A 1 98 ? -25.603 -4.459 -13.229 1.00 92.81 98 GLU A O 1
ATOM 787 N N . TYR A 1 99 ? -25.268 -5.791 -11.446 1.00 93.25 99 TYR A N 1
ATOM 788 C CA . TYR A 1 99 ? -23.834 -5.955 -11.679 1.00 93.25 99 TYR A CA 1
ATOM 789 C C . TYR A 1 99 ? -23.593 -7.166 -12.576 1.00 93.25 99 TYR A C 1
ATOM 791 O O . TYR A 1 99 ? -24.154 -8.232 -12.338 1.00 93.25 99 TYR A O 1
ATOM 799 N N . ALA A 1 100 ? -22.702 -7.021 -13.552 1.00 89.25 100 ALA A N 1
ATOM 800 C CA . ALA A 1 100 ? -22.152 -8.146 -14.298 1.00 89.25 100 ALA A CA 1
ATOM 801 C C . ALA A 1 100 ? -20.664 -8.265 -13.962 1.00 89.25 100 ALA A C 1
ATOM 803 O O . ALA A 1 100 ? -19.921 -7.345 -14.274 1.00 89.25 100 ALA A O 1
ATOM 804 N N . ASP A 1 101 ? -20.208 -9.356 -13.340 1.00 85.44 101 ASP A N 1
ATOM 805 C CA . ASP A 1 101 ? -18.829 -9.466 -12.820 1.00 85.44 101 ASP A CA 1
ATOM 806 C C . ASP A 1 101 ? -17.740 -9.254 -13.885 1.00 85.44 101 ASP A C 1
ATOM 808 O O . ASP A 1 101 ? -16.698 -8.675 -13.589 1.00 85.44 101 ASP A O 1
ATOM 812 N N . GLU A 1 102 ? -17.994 -9.642 -15.136 1.00 82.69 102 GLU A N 1
ATOM 813 C CA . GLU A 1 102 ? -17.065 -9.430 -16.257 1.00 82.69 102 GLU A CA 1
ATOM 814 C C . GLU A 1 102 ? -16.938 -7.950 -16.662 1.00 82.69 102 GLU A C 1
ATOM 816 O O . GLU A 1 102 ? -15.884 -7.511 -17.122 1.00 82.69 102 GLU A O 1
ATOM 821 N N . LEU A 1 103 ? -18.007 -7.165 -16.489 1.00 85.69 103 LEU A N 1
ATOM 822 C CA . LEU A 1 103 ? -18.058 -5.741 -16.843 1.00 85.69 103 LEU A CA 1
ATOM 823 C C . LEU A 1 103 ? -17.818 -4.834 -15.633 1.00 85.69 103 LEU A C 1
ATOM 825 O O . LEU A 1 103 ? -17.360 -3.702 -15.774 1.00 85.69 103 LEU A O 1
ATOM 829 N N . ASN A 1 104 ? -18.150 -5.323 -14.442 1.00 91.44 104 ASN A N 1
ATOM 830 C CA . ASN A 1 104 ? -18.125 -4.613 -13.175 1.00 91.44 104 ASN A CA 1
ATOM 831 C C . ASN A 1 104 ? -17.425 -5.433 -12.081 1.00 91.44 104 ASN A C 1
ATOM 833 O O . ASN A 1 104 ? -18.028 -5.663 -11.021 1.00 91.44 104 ASN A O 1
ATOM 837 N N . PRO A 1 105 ? -16.169 -5.873 -12.300 1.00 92.38 105 PRO A N 1
ATOM 838 C CA . PRO A 1 105 ? -15.435 -6.621 -11.292 1.00 92.38 105 PRO A CA 1
ATOM 839 C C . PRO A 1 105 ? -15.282 -5.810 -10.002 1.00 92.38 105 PRO A C 1
ATOM 841 O O . PRO A 1 105 ? -15.239 -4.570 -10.009 1.00 92.38 105 PRO A O 1
ATOM 844 N N . ILE A 1 106 ? -15.207 -6.532 -8.884 1.00 94.12 106 ILE A N 1
ATOM 845 C CA . ILE A 1 106 ? -14.936 -5.957 -7.567 1.00 94.12 106 ILE A CA 1
ATOM 846 C C . ILE A 1 106 ? -13.471 -5.508 -7.526 1.00 94.12 106 ILE A C 1
ATOM 848 O O . ILE A 1 106 ? -12.565 -6.242 -7.909 1.00 94.12 106 ILE A O 1
ATOM 852 N N . LEU A 1 107 ? -13.250 -4.286 -7.055 1.00 92.50 107 LEU A N 1
ATOM 853 C CA . LEU A 1 107 ? -11.936 -3.656 -6.916 1.00 92.50 107 LEU A CA 1
ATOM 854 C C . LEU A 1 107 ? -11.465 -3.571 -5.463 1.00 92.50 107 LEU A C 1
ATOM 856 O O . LEU A 1 107 ? -10.294 -3.317 -5.210 1.00 92.50 107 LEU A O 1
ATOM 860 N N . GLY A 1 108 ? -12.397 -3.687 -4.521 1.00 93.50 108 GLY A N 1
ATOM 861 C CA . GLY A 1 108 ? -12.152 -3.549 -3.095 1.00 93.50 108 GLY A CA 1
ATOM 862 C C . GLY A 1 108 ? -13.442 -3.741 -2.310 1.00 93.50 108 GLY A C 1
ATOM 863 O O . GLY A 1 108 ? -14.525 -3.383 -2.786 1.00 93.50 108 GLY A O 1
ATOM 864 N N . VAL A 1 109 ? -13.316 -4.306 -1.114 1.00 94.81 109 VAL A N 1
ATOM 865 C CA . VAL A 1 109 ? -14.421 -4.531 -0.181 1.00 94.81 109 VAL A CA 1
ATOM 866 C C . VAL A 1 109 ? -14.027 -3.906 1.144 1.00 94.81 109 VAL A C 1
ATOM 868 O O . VAL A 1 109 ? -13.110 -4.382 1.800 1.00 94.81 109 VAL A O 1
ATOM 871 N N . GLU A 1 110 ? -14.697 -2.822 1.519 1.00 93.44 110 GLU A N 1
ATOM 872 C CA . GLU A 1 110 ? -14.360 -2.046 2.717 1.00 93.44 110 GLU A CA 1
ATOM 873 C C . GLU A 1 110 ? -15.637 -1.551 3.419 1.00 93.44 110 GLU A C 1
ATOM 875 O O . GLU A 1 110 ? -16.694 -1.466 2.781 1.00 93.44 110 GLU A O 1
ATOM 880 N N . PRO A 1 111 ? -15.593 -1.192 4.713 1.00 92.56 111 PRO A N 1
ATOM 881 C CA . PRO A 1 111 ? -16.770 -0.688 5.414 1.00 92.56 111 PRO A CA 1
ATOM 882 C C . PRO A 1 111 ? -17.328 0.595 4.790 1.00 92.56 111 PRO A C 1
ATOM 884 O O . PRO A 1 111 ? -16.630 1.608 4.670 1.00 92.56 111 PRO A O 1
ATOM 887 N N . LEU A 1 112 ? -18.632 0.608 4.505 1.00 90.38 112 LEU A N 1
ATOM 888 C CA . LEU A 1 112 ? -19.343 1.816 4.083 1.00 90.38 112 LEU A CA 1
ATOM 889 C C . LEU A 1 112 ? -19.254 2.910 5.160 1.00 90.38 112 LEU A C 1
ATOM 891 O O . LEU A 1 112 ? -19.046 4.088 4.862 1.00 90.38 112 LEU A O 1
ATOM 895 N N . ASN A 1 113 ? -19.376 2.504 6.426 1.00 91.19 113 ASN A N 1
ATOM 896 C CA . ASN A 1 113 ? -19.266 3.352 7.605 1.00 91.19 113 ASN A CA 1
ATOM 897 C C . ASN A 1 113 ? -18.079 2.911 8.472 1.00 91.19 113 ASN A C 1
ATOM 899 O O . ASN A 1 113 ? -18.245 2.443 9.592 1.00 91.19 113 ASN A O 1
ATOM 903 N N . ALA A 1 114 ? -16.870 3.109 7.953 1.00 91.88 114 ALA A N 1
ATOM 904 C CA . ALA A 1 114 ? -15.620 2.799 8.646 1.00 91.88 114 ALA A CA 1
ATOM 905 C C . ALA A 1 114 ? -15.513 3.372 10.069 1.00 91.88 114 ALA A C 1
ATOM 907 O O . ALA A 1 114 ? -15.816 4.556 10.264 1.00 91.88 114 ALA A O 1
ATOM 908 N N . LEU A 1 115 ? -14.973 2.584 11.007 1.00 94.19 115 LEU A N 1
ATOM 909 C CA . LEU A 1 115 ? -14.628 2.997 12.369 1.00 94.19 115 LEU A CA 1
ATOM 910 C C . LEU A 1 115 ? -13.157 2.689 12.683 1.00 94.19 115 LEU A C 1
ATOM 912 O O . LEU A 1 115 ? -12.790 1.536 12.881 1.00 94.19 115 LEU A O 1
ATOM 916 N N . LEU A 1 116 ? -12.323 3.724 12.788 1.00 96.44 116 LEU A N 1
ATOM 917 C CA . LEU A 1 116 ? -10.932 3.574 13.221 1.00 96.44 116 LEU A CA 1
ATOM 918 C C . LEU A 1 116 ? -10.787 3.771 14.732 1.00 96.44 116 LEU A C 1
ATOM 920 O O . LEU A 1 116 ? -11.419 4.646 15.330 1.00 96.44 116 LEU A O 1
ATOM 924 N N . VAL A 1 117 ? -9.885 3.010 15.338 1.00 97.19 117 VAL A N 1
ATOM 925 C CA . VAL A 1 117 ? -9.507 3.136 16.744 1.00 97.19 117 VAL A CA 1
ATOM 926 C C . VAL A 1 117 ? -8.015 3.433 16.831 1.00 97.19 117 VAL A C 1
ATOM 928 O O . VAL A 1 117 ? -7.180 2.697 16.305 1.00 97.19 117 VAL A O 1
ATOM 931 N N . PHE A 1 118 ? -7.680 4.530 17.508 1.00 98.12 118 PHE A N 1
ATOM 932 C CA . PHE A 1 118 ? -6.308 4.934 17.795 1.00 98.12 118 PHE A CA 1
ATOM 933 C C . PHE A 1 118 ? -6.031 4.776 19.290 1.00 98.12 118 PHE A C 1
ATOM 935 O O . PHE A 1 118 ? -6.265 5.690 20.084 1.00 98.12 118 PHE A O 1
ATOM 942 N N . MET A 1 119 ? -5.507 3.614 19.675 1.00 97.62 119 MET A N 1
ATOM 943 C CA . MET A 1 119 ? -4.921 3.427 20.998 1.00 97.62 119 MET A CA 1
ATOM 944 C C . MET A 1 119 ? -3.518 4.020 20.970 1.00 97.62 119 MET A C 1
ATOM 946 O O . MET A 1 119 ? -2.676 3.604 20.177 1.00 97.62 119 MET A O 1
ATOM 950 N N . SER A 1 120 ? -3.268 5.039 21.785 1.00 97.12 120 SER A N 1
ATOM 951 C CA . SER A 1 120 ? -1.964 5.695 21.851 1.00 97.12 120 SER A CA 1
ATOM 952 C C . SER A 1 120 ? -1.362 5.566 23.253 1.00 97.12 120 SER A C 1
ATOM 954 O O . SER A 1 120 ? -2.082 5.704 24.244 1.00 97.12 120 SER A O 1
ATOM 956 N N . PRO A 1 121 ? -0.044 5.356 23.377 1.00 95.75 121 PRO A N 1
ATOM 957 C CA . PRO A 1 121 ? 0.635 5.527 24.653 1.00 95.75 121 PRO A CA 1
ATOM 958 C C . PRO A 1 121 ? 0.585 7.001 25.065 1.00 95.75 121 PRO A C 1
ATOM 960 O O . PRO A 1 121 ? 0.431 7.902 24.230 1.00 95.75 121 PRO A O 1
ATOM 963 N N . PHE A 1 122 ? 0.763 7.273 26.355 1.00 94.69 122 PHE A N 1
ATOM 964 C CA . PHE A 1 122 ? 0.957 8.651 26.792 1.00 94.69 122 PHE A CA 1
ATOM 965 C C . PHE A 1 122 ? 2.213 9.252 26.139 1.00 94.69 122 PHE A C 1
ATOM 967 O O . PHE A 1 122 ? 3.266 8.612 26.116 1.00 94.69 122 PHE A O 1
ATOM 974 N N . PRO A 1 123 ? 2.130 10.490 25.622 1.00 90.56 123 PRO A N 1
ATOM 975 C CA . PRO A 1 123 ? 3.277 11.145 25.014 1.00 90.56 123 PRO A CA 1
ATOM 976 C C . PRO A 1 123 ? 4.380 11.387 26.047 1.00 90.56 123 PRO A C 1
ATOM 978 O O . PRO A 1 123 ? 4.114 11.700 27.211 1.00 90.56 123 PRO A O 1
ATOM 981 N N . GLN A 1 124 ? 5.633 11.327 25.597 1.00 87.00 124 GLN A N 1
ATOM 982 C CA . GLN A 1 124 ? 6.770 11.707 26.430 1.00 87.00 124 GLN A CA 1
ATOM 983 C C . GLN A 1 124 ? 6.646 13.169 26.881 1.00 87.00 124 GLN A C 1
ATOM 985 O O . GLN A 1 124 ? 6.179 14.044 26.144 1.00 87.00 124 GLN A O 1
ATOM 990 N N . THR A 1 125 ? 7.129 13.467 28.086 1.00 83.81 125 THR A N 1
ATOM 991 C CA . THR A 1 125 ? 7.088 14.823 28.663 1.00 83.81 125 THR A CA 1
ATOM 992 C C . THR A 1 125 ? 7.804 15.860 27.791 1.00 83.81 125 THR A C 1
ATOM 994 O O . THR A 1 125 ? 7.388 17.018 27.736 1.00 83.81 125 THR A O 1
ATOM 997 N N . SER A 1 126 ? 8.830 15.440 27.046 1.00 85.00 126 SER A N 1
ATOM 998 C CA . SER A 1 126 ? 9.547 16.242 26.047 1.00 85.00 126 SER A CA 1
ATOM 999 C C . SER A 1 126 ? 8.647 16.751 24.912 1.00 85.00 126 SER A C 1
ATOM 1001 O O . SER A 1 126 ? 8.871 17.852 24.410 1.00 85.00 126 SER A O 1
ATOM 1003 N N . MET A 1 127 ? 7.603 16.003 24.546 1.00 82.94 127 MET A N 1
ATOM 1004 C CA . MET A 1 127 ? 6.627 16.376 23.515 1.00 82.94 127 MET A CA 1
ATOM 1005 C C . MET A 1 127 ? 5.504 17.267 24.067 1.00 82.94 127 MET A C 1
ATOM 1007 O O . MET A 1 127 ? 4.875 18.016 23.323 1.00 82.94 127 MET A O 1
ATOM 1011 N N . CYS A 1 128 ? 5.277 17.233 25.383 1.00 79.06 128 CYS A N 1
ATOM 1012 C CA . CYS A 1 128 ? 4.205 17.953 26.079 1.00 79.06 128 CYS A CA 1
ATOM 1013 C C . CYS A 1 128 ? 4.715 19.166 26.875 1.00 79.06 128 CYS A C 1
ATOM 1015 O O . CYS A 1 128 ? 4.260 19.449 27.984 1.00 79.06 128 CYS A O 1
ATOM 1017 N N . GLN A 1 129 ? 5.679 19.907 26.328 1.00 66.81 129 GLN A N 1
ATOM 1018 C CA . GLN A 1 129 ? 6.291 21.032 27.034 1.00 66.81 129 GLN A CA 1
ATOM 1019 C C . GLN A 1 129 ? 5.392 22.279 27.062 1.00 66.81 129 GLN A C 1
ATOM 1021 O O . GLN A 1 129 ? 5.311 23.033 26.087 1.00 66.81 129 GLN A O 1
ATOM 1026 N N . ILE A 1 130 ? 4.800 22.558 28.226 1.00 64.75 130 ILE A N 1
ATOM 1027 C CA . ILE A 1 130 ? 4.128 23.827 28.530 1.00 64.75 130 ILE A CA 1
ATOM 1028 C C . ILE A 1 130 ? 5.136 24.748 29.229 1.00 64.75 130 ILE A C 1
ATOM 1030 O O . ILE A 1 130 ? 5.373 24.645 30.429 1.00 64.75 130 ILE A O 1
ATOM 1034 N N . SER A 1 131 ? 5.768 25.646 28.473 1.00 60.75 131 SER A N 1
ATOM 1035 C CA . SER A 1 131 ? 6.738 26.614 29.014 1.00 60.75 131 SER A CA 1
ATOM 1036 C C . SER A 1 131 ? 6.071 27.951 29.384 1.00 60.75 131 SER A C 1
ATOM 1038 O O . SER A 1 131 ? 5.056 28.312 28.768 1.00 60.75 131 SER A O 1
ATOM 1040 N N . PRO A 1 132 ? 6.657 28.749 30.303 1.00 55.84 132 PRO A N 1
ATOM 1041 C CA . PRO A 1 132 ? 6.273 30.148 30.496 1.00 55.84 132 PRO A CA 1
ATOM 1042 C C . PRO A 1 132 ? 6.326 30.901 29.158 1.00 55.84 132 PRO A C 1
ATOM 1044 O O . PRO A 1 132 ? 7.330 30.861 28.452 1.00 55.84 132 PRO A O 1
ATOM 1047 N N . GLY A 1 133 ? 5.222 31.544 28.767 1.00 58.94 133 GLY A N 1
ATOM 1048 C CA . GLY A 1 133 ? 5.080 32.201 27.459 1.00 58.94 133 GLY A CA 1
ATOM 1049 C C . GLY A 1 133 ? 4.244 31.430 26.429 1.00 58.94 133 GLY A C 1
ATOM 1050 O O . GLY A 1 133 ? 3.878 32.013 25.403 1.00 58.94 133 GLY A O 1
ATOM 1051 N N . THR A 1 134 ? 3.849 30.185 26.713 1.00 60.66 134 THR A N 1
ATOM 1052 C CA . THR A 1 134 ? 2.896 29.428 25.883 1.00 60.66 134 THR A CA 1
ATOM 1053 C C . THR A 1 134 ? 1.561 30.167 25.795 1.00 60.66 134 THR A C 1
ATOM 1055 O O . THR A 1 134 ? 0.983 30.558 26.809 1.00 60.66 134 THR A O 1
ATOM 1058 N N . ARG A 1 135 ? 1.062 30.392 24.573 1.00 56.78 135 ARG A N 1
ATOM 1059 C CA . ARG A 1 135 ? -0.290 30.926 24.379 1.00 56.78 135 ARG A CA 1
ATOM 1060 C C . ARG A 1 135 ? -1.279 29.771 24.338 1.00 56.78 135 ARG A C 1
ATOM 1062 O O . ARG A 1 135 ? -1.321 29.032 23.356 1.00 56.78 135 ARG A O 1
ATOM 1069 N N . THR A 1 136 ? -2.109 29.691 25.364 1.00 58.66 136 THR A N 1
ATOM 1070 C CA . THR A 1 136 ? -3.310 28.861 25.375 1.00 58.66 136 THR A CA 1
ATOM 1071 C C . THR A 1 136 ? -4.349 29.497 24.456 1.00 58.66 136 THR A C 1
ATOM 1073 O O . THR A 1 136 ? -4.740 30.652 24.650 1.00 58.66 136 THR A O 1
ATOM 1076 N N . ARG A 1 137 ? -4.766 28.792 23.402 1.00 54.91 137 ARG A N 1
ATOM 1077 C CA . ARG A 1 137 ? -5.870 29.251 22.555 1.00 54.91 137 ARG A CA 1
ATOM 1078 C C . ARG A 1 137 ? -7.198 28.948 23.244 1.00 54.91 137 ARG A C 1
ATOM 1080 O O . ARG A 1 137 ? -7.482 27.795 23.543 1.00 54.91 137 ARG A O 1
ATOM 1087 N N . CYS A 1 138 ? -8.046 29.956 23.419 1.00 52.59 138 CYS A N 1
ATOM 1088 C CA . CYS A 1 138 ? -9.458 29.711 23.712 1.00 52.59 138 CYS A CA 1
ATOM 1089 C C . CYS A 1 138 ? -10.150 29.166 22.449 1.00 52.59 138 CYS A C 1
ATOM 1091 O O . CYS A 1 138 ? -9.829 29.654 21.358 1.00 52.59 138 CYS A O 1
ATOM 1093 N N . PRO A 1 139 ? -11.085 28.212 22.568 1.00 58.28 139 PRO A N 1
ATOM 1094 C CA . PRO A 1 139 ? -11.909 27.753 21.448 1.00 58.28 139 PRO A CA 1
ATOM 1095 C C . PRO A 1 139 ? -12.614 28.939 20.765 1.00 58.28 139 PRO A C 1
ATOM 1097 O O . PRO A 1 139 ? -13.462 29.595 21.370 1.00 58.28 139 PRO A O 1
ATOM 1100 N N . ARG A 1 140 ? -12.194 29.298 19.543 1.00 56.94 140 ARG A N 1
ATOM 1101 C CA . ARG A 1 140 ? -12.743 30.415 18.746 1.00 56.94 140 ARG A CA 1
ATOM 1102 C C . ARG A 1 140 ? -12.225 30.367 17.302 1.00 56.94 140 ARG A C 1
ATOM 1104 O O . ARG A 1 140 ? -11.178 29.775 17.041 1.00 56.94 140 ARG A O 1
ATOM 1111 N N . VAL A 1 141 ? -12.894 31.097 16.400 1.00 49.91 141 VAL A N 1
ATOM 1112 C CA . VAL A 1 141 ? -12.381 31.488 15.072 1.00 49.91 141 VAL A CA 1
ATOM 1113 C C . VAL A 1 141 ? -10.971 32.062 15.225 1.00 49.91 141 VAL A C 1
ATOM 1115 O O . VAL A 1 141 ? -10.789 33.121 15.833 1.00 49.91 141 VAL A O 1
ATOM 1118 N N . SER A 1 142 ? -9.960 31.397 14.670 1.00 52.59 142 SER A N 1
ATOM 1119 C CA . SER A 1 142 ? -8.619 31.978 14.610 1.00 52.59 142 SER A CA 1
ATOM 1120 C C . SER A 1 142 ? -8.452 32.788 13.329 1.00 52.59 142 SER A C 1
ATOM 1122 O O . SER A 1 142 ? -8.409 32.216 12.243 1.00 52.59 142 SER A O 1
ATOM 1124 N N . SER A 1 143 ? -8.338 34.116 13.448 1.00 50.44 143 SER A N 1
ATOM 1125 C CA . SER A 1 143 ? -7.934 34.961 12.322 1.00 50.44 143 SER A CA 1
ATOM 1126 C C . SER A 1 143 ? -6.427 34.794 12.023 1.00 50.44 143 SER A C 1
ATOM 1128 O O . SER A 1 143 ? -5.620 34.699 12.965 1.00 50.44 143 SER A O 1
ATOM 1130 N N . PRO A 1 144 ? -6.008 34.813 10.739 1.00 50.09 144 PRO A N 1
ATOM 1131 C CA . PRO A 1 144 ? -4.595 34.747 10.330 1.00 50.09 144 PRO A CA 1
ATOM 1132 C C . PRO A 1 144 ? -3.732 35.871 10.928 1.00 50.09 144 PRO A C 1
ATOM 1134 O O . PRO A 1 144 ? -2.535 35.702 11.146 1.00 50.09 144 PRO A O 1
ATOM 1137 N N . THR A 1 145 ? -4.356 37.002 11.266 1.00 45.69 145 THR A N 1
ATOM 1138 C CA . THR A 1 145 ? -3.724 38.207 11.827 1.00 45.69 145 THR A CA 1
ATOM 1139 C C . THR A 1 145 ? -3.322 38.089 13.300 1.00 45.69 145 THR A C 1
ATOM 1141 O O . THR A 1 145 ? -2.725 39.009 13.851 1.00 45.69 145 THR A O 1
ATOM 1144 N N . SER A 1 146 ? -3.592 36.959 13.961 1.00 50.34 146 SER A N 1
ATOM 1145 C CA . SER A 1 146 ? -3.186 36.746 15.358 1.00 50.34 146 SER A CA 1
ATOM 1146 C C . SER A 1 146 ? -1.782 36.140 15.536 1.00 50.34 146 SER A C 1
ATOM 1148 O O . SER A 1 146 ? -1.390 35.863 16.677 1.00 50.34 146 SER A O 1
ATOM 1150 N N . ARG A 1 147 ? -1.013 35.964 14.444 1.00 49.94 147 ARG A N 1
ATOM 1151 C CA . ARG A 1 147 ? 0.399 35.534 14.456 1.00 49.94 147 ARG A CA 1
ATOM 1152 C C . ARG A 1 147 ? 1.300 36.634 15.042 1.00 49.94 147 ARG A C 1
ATOM 1154 O O . ARG A 1 147 ? 1.922 37.402 14.321 1.00 49.94 147 ARG A O 1
ATOM 1161 N N . ARG A 1 148 ? 1.364 36.716 16.374 1.00 54.25 148 ARG A N 1
ATOM 1162 C CA . ARG A 1 148 ? 2.460 37.394 17.089 1.00 54.25 148 ARG A CA 1
ATOM 1163 C C . ARG A 1 148 ? 3.606 36.408 17.350 1.00 54.25 148 ARG A C 1
ATOM 1165 O O . ARG A 1 148 ? 3.367 35.211 17.478 1.00 54.25 148 ARG A O 1
ATOM 1172 N N . SER A 1 149 ? 4.820 36.947 17.447 1.00 53.06 149 SER A N 1
ATOM 1173 C CA . SER A 1 149 ? 6.158 36.322 17.478 1.00 53.06 149 SER A CA 1
ATOM 1174 C C . SER A 1 149 ? 6.470 35.371 18.651 1.00 53.06 149 SER A C 1
ATOM 1176 O O . SER A 1 149 ? 7.537 35.455 19.257 1.00 53.06 149 SER A O 1
ATOM 1178 N N . ARG A 1 150 ? 5.565 34.457 19.017 1.00 57.47 150 ARG A N 1
ATOM 1179 C CA . ARG A 1 150 ? 5.843 33.445 20.050 1.00 57.47 150 ARG A CA 1
ATOM 1180 C C . ARG A 1 150 ? 6.246 32.111 19.434 1.00 57.47 150 ARG A C 1
ATOM 1182 O O . ARG A 1 150 ? 5.674 31.686 18.435 1.00 57.47 150 ARG A O 1
ATOM 1189 N N . SER A 1 151 ? 7.192 31.440 20.085 1.00 66.94 151 SER A N 1
ATOM 1190 C CA . SER A 1 151 ? 7.787 30.179 19.633 1.00 66.94 151 SER A CA 1
ATOM 1191 C C . SER A 1 151 ? 6.871 28.958 19.777 1.00 66.94 151 SER A C 1
ATOM 1193 O O . SER A 1 151 ? 7.164 27.930 19.177 1.00 66.94 151 SER A O 1
ATOM 1195 N N . ARG A 1 152 ? 5.775 29.032 20.557 1.00 66.00 152 ARG A N 1
ATOM 1196 C CA . ARG A 1 152 ? 4.882 27.887 20.833 1.00 66.00 152 ARG A CA 1
ATOM 1197 C C . ARG A 1 152 ? 3.406 28.270 20.930 1.00 66.00 152 ARG A C 1
ATOM 1199 O O . ARG A 1 152 ? 3.050 29.313 21.485 1.00 66.00 152 ARG A O 1
ATOM 1206 N N . HIS A 1 153 ? 2.551 27.377 20.440 1.00 68.50 153 HIS A N 1
ATOM 1207 C CA . HIS A 1 153 ? 1.093 27.477 20.503 1.00 68.50 153 HIS A CA 1
ATOM 1208 C C . HIS A 1 153 ? 0.522 26.238 21.196 1.00 68.50 153 HIS A C 1
ATOM 1210 O O . HIS A 1 153 ? 0.938 25.131 20.883 1.00 68.50 153 HIS A O 1
ATOM 1216 N N . SER A 1 154 ? -0.437 26.426 22.106 1.00 71.56 154 SER A N 1
ATOM 1217 C CA . SER A 1 154 ? -1.158 25.331 22.763 1.00 71.56 154 SER A CA 1
ATOM 1218 C C . SER A 1 154 ? -2.653 25.424 22.465 1.00 71.56 154 SER A C 1
ATOM 1220 O O . SER A 1 154 ? -3.261 26.494 22.580 1.00 71.56 154 SER A O 1
ATOM 1222 N N . THR A 1 155 ? -3.234 24.298 22.065 1.00 79.62 155 THR A N 1
ATOM 1223 C CA . THR A 1 155 ? -4.666 24.099 21.824 1.00 79.62 155 THR A CA 1
ATOM 1224 C C . THR A 1 155 ? -5.200 23.141 22.889 1.00 79.62 155 THR A C 1
ATOM 1226 O O . THR A 1 155 ? -5.100 21.930 22.698 1.00 79.62 155 THR A O 1
ATOM 1229 N N . PRO A 1 156 ? -5.689 23.646 24.038 1.00 79.38 156 PRO A N 1
ATOM 1230 C CA . PRO A 1 156 ? -6.336 22.793 25.036 1.00 79.38 156 PRO A CA 1
ATOM 1231 C C . PRO A 1 156 ? -7.581 22.101 24.446 1.00 79.38 156 PRO A C 1
ATOM 1233 O O . PRO A 1 156 ? -8.029 22.484 23.364 1.00 79.38 156 PRO A O 1
ATOM 1236 N N . PRO A 1 157 ? -8.165 21.106 25.140 1.00 83.31 157 PRO A N 1
ATOM 1237 C CA . PRO A 1 157 ? -9.386 20.446 24.683 1.00 83.31 157 PRO A CA 1
ATOM 1238 C C . PRO A 1 157 ? -10.482 21.450 24.296 1.00 83.31 157 PRO A C 1
ATOM 1240 O O . PRO A 1 157 ? -10.816 22.357 25.061 1.00 83.31 157 PRO A O 1
ATOM 1243 N N . GLY A 1 158 ? -11.025 21.300 23.088 1.00 81.31 158 GLY A N 1
ATOM 1244 C CA . GLY A 1 158 ? -12.020 22.201 22.513 1.00 81.31 158 GLY A CA 1
ATOM 1245 C C . GLY A 1 158 ? -12.063 22.117 20.988 1.00 81.31 158 GLY A C 1
ATOM 1246 O O . GLY A 1 158 ? -11.240 21.448 20.366 1.00 81.31 158 GLY A O 1
ATOM 1247 N N . VAL A 1 159 ? -13.026 22.809 20.376 1.00 78.00 159 VAL A N 1
ATOM 1248 C CA . VAL A 1 159 ? -13.181 22.862 18.914 1.00 78.00 159 VAL A CA 1
ATOM 1249 C C . VAL A 1 159 ? -12.575 24.156 18.372 1.00 78.00 159 VAL A C 1
ATOM 1251 O O . VAL A 1 159 ? -12.908 25.256 18.818 1.00 78.00 159 VAL A O 1
ATOM 1254 N N . TYR A 1 160 ? -11.697 24.024 17.380 1.00 72.69 160 TYR A N 1
ATOM 1255 C CA . TYR A 1 160 ? -11.039 25.128 16.684 1.00 72.69 160 TYR A CA 1
ATOM 1256 C C . TYR A 1 160 ? -11.245 24.948 15.185 1.00 72.69 160 TYR A C 1
ATOM 1258 O O . TYR A 1 160 ? -11.165 23.830 14.686 1.00 72.69 160 TYR A O 1
ATOM 1266 N N . TRP A 1 161 ? -11.485 26.035 14.457 1.00 67.69 161 TRP A N 1
ATOM 1267 C CA . TRP A 1 161 ? -11.717 25.971 13.018 1.00 67.69 161 TRP A CA 1
ATOM 1268 C C . TRP A 1 161 ? -10.996 27.098 12.280 1.00 67.69 161 TRP A C 1
ATOM 1270 O O . TRP A 1 161 ? -10.823 28.212 12.791 1.00 67.69 161 TRP A O 1
ATOM 1280 N N . LEU A 1 162 ? -10.561 26.778 11.063 1.00 61.72 162 LEU A N 1
ATOM 1281 C CA . LEU A 1 162 ? -10.042 27.721 10.077 1.00 61.72 162 LEU A CA 1
ATOM 1282 C C . LEU A 1 162 ? -11.147 28.049 9.065 1.00 61.72 162 LEU A C 1
ATOM 1284 O O . LEU A 1 162 ? -12.114 27.304 8.921 1.00 61.72 162 LEU A O 1
ATOM 1288 N N . THR A 1 163 ? -11.020 29.174 8.367 1.00 62.50 163 THR A N 1
ATOM 1289 C CA . THR A 1 163 ? -11.906 29.515 7.245 1.00 62.50 163 THR A CA 1
ATOM 1290 C C . THR A 1 163 ? -11.447 28.815 5.960 1.00 62.50 163 THR A C 1
ATOM 1292 O O . THR A 1 163 ? -10.268 28.478 5.824 1.00 62.50 163 THR A O 1
ATOM 1295 N N . GLY A 1 164 ? -12.371 28.623 5.010 1.00 50.12 164 GLY A N 1
ATOM 1296 C CA . GLY A 1 164 ? -12.218 27.819 3.783 1.00 50.12 164 GLY A CA 1
ATOM 1297 C C . GLY A 1 164 ? -11.212 28.299 2.724 1.00 50.12 164 GLY A C 1
ATOM 1298 O O . GLY A 1 164 ? -11.367 27.960 1.564 1.00 50.12 164 GLY A O 1
ATOM 1299 N N . PHE A 1 165 ? -10.198 29.085 3.093 1.00 49.25 165 PHE A N 1
ATOM 1300 C CA . PHE A 1 165 ? -9.052 29.419 2.228 1.00 49.25 165 PHE A CA 1
ATOM 1301 C C . PHE A 1 165 ? -7.771 28.668 2.629 1.00 49.25 165 PHE A C 1
ATOM 1303 O O . PHE A 1 165 ? -6.710 28.908 2.065 1.00 49.25 165 PHE A O 1
ATOM 1310 N N . ASN A 1 166 ? -7.851 27.773 3.620 1.00 45.78 166 ASN A N 1
ATOM 1311 C CA . ASN A 1 166 ? -6.723 26.983 4.107 1.00 45.78 166 ASN A CA 1
ATOM 1312 C C . ASN A 1 166 ? -7.114 25.503 4.084 1.00 45.78 166 ASN A C 1
ATOM 1314 O O . ASN A 1 166 ? -7.771 25.027 5.009 1.00 45.78 166 ASN A O 1
ATOM 1318 N N . HIS A 1 167 ? -6.731 24.791 3.027 1.00 40.72 167 HIS A N 1
ATOM 1319 C CA . HIS A 1 167 ? -6.978 23.357 2.906 1.00 40.72 167 HIS A CA 1
ATOM 1320 C C . HIS A 1 167 ? -5.681 22.574 3.153 1.00 40.72 167 HIS A C 1
ATOM 1322 O O . HIS A 1 167 ? -4.678 22.862 2.499 1.00 40.72 167 HIS A O 1
ATOM 1328 N N . PRO A 1 168 ? -5.667 21.584 4.062 1.00 34.81 168 PRO A N 1
ATOM 1329 C CA . PRO A 1 168 ? -4.687 20.509 3.992 1.00 34.81 168 PRO A CA 1
ATOM 1330 C C . PRO A 1 168 ? -4.964 19.681 2.727 1.00 34.81 168 PRO A C 1
ATOM 1332 O O . PRO A 1 168 ? -6.081 19.205 2.527 1.00 34.81 168 PRO A O 1
ATOM 1335 N N . SER A 1 169 ? -3.967 19.566 1.849 1.00 37.41 169 SER A N 1
ATOM 1336 C CA . SER A 1 169 ? -4.042 18.755 0.628 1.00 37.41 169 SER A CA 1
ATOM 1337 C C . SER A 1 169 ? -3.773 17.292 0.972 1.00 37.41 169 SER A C 1
ATOM 1339 O O . SER A 1 169 ? -2.816 17.002 1.688 1.00 37.41 169 SER A O 1
ATOM 1341 N N . LEU A 1 170 ? -4.592 16.372 0.462 1.00 41.34 170 LEU A N 1
ATOM 1342 C CA . LEU A 1 170 ? -4.297 14.939 0.513 1.00 41.34 170 LEU A CA 1
ATOM 1343 C C . LEU A 1 170 ? -3.347 14.614 -0.651 1.00 41.34 170 LEU A C 1
ATOM 1345 O O . LEU A 1 170 ? -3.578 15.064 -1.772 1.00 41.34 170 LEU A O 1
ATOM 1349 N N . SER A 1 171 ? -2.258 13.898 -0.375 1.00 50.72 171 SER A N 1
ATOM 1350 C CA . SER A 1 171 ? -1.213 13.525 -1.341 1.00 50.72 171 SER A CA 1
ATOM 1351 C C . SER A 1 171 ? -0.969 12.008 -1.287 1.00 50.72 171 SER A C 1
ATOM 1353 O O . SER A 1 171 ? -1.723 11.280 -0.640 1.00 50.72 171 SER A O 1
ATOM 1355 N N . ASP A 1 172 ? 0.061 11.543 -1.989 1.00 59.94 172 ASP A N 1
ATOM 1356 C CA . ASP A 1 172 ? 0.617 10.191 -1.919 1.00 59.94 172 ASP A CA 1
ATOM 1357 C C . ASP A 1 172 ? 0.849 9.741 -0.460 1.00 59.94 172 ASP A C 1
ATOM 1359 O O . ASP A 1 172 ? 1.075 10.570 0.426 1.00 59.94 172 ASP A O 1
ATOM 1363 N N . SER A 1 173 ? 0.755 8.431 -0.194 1.00 78.44 173 SER A N 1
ATOM 1364 C CA . SER A 1 173 ? 0.718 7.920 1.186 1.00 78.44 173 SER A CA 1
ATOM 1365 C C . SER A 1 173 ? 2.084 8.005 1.872 1.00 78.44 173 SER A C 1
ATOM 1367 O O . SER A 1 173 ? 2.176 8.563 2.963 1.00 78.44 173 SER A O 1
ATOM 1369 N N . ILE A 1 174 ? 3.139 7.484 1.238 1.00 90.81 174 ILE A N 1
ATOM 1370 C CA . ILE A 1 174 ? 4.516 7.488 1.751 1.00 90.81 174 ILE A CA 1
ATOM 1371 C C . ILE A 1 174 ? 5.426 8.046 0.655 1.00 90.81 174 ILE A C 1
ATOM 1373 O O . ILE A 1 174 ? 5.625 7.405 -0.374 1.00 90.81 174 ILE A O 1
ATOM 1377 N N . ASN A 1 175 ? 5.980 9.237 0.877 1.00 93.75 175 ASN A N 1
ATOM 1378 C CA . ASN A 1 175 ? 6.830 9.933 -0.091 1.00 93.75 175 ASN A CA 1
ATOM 1379 C C . ASN A 1 175 ? 8.297 9.860 0.317 1.00 93.75 175 ASN A C 1
ATOM 1381 O O . ASN A 1 175 ? 8.714 10.538 1.256 1.00 93.75 175 ASN A O 1
ATOM 1385 N N . THR A 1 176 ? 9.091 9.085 -0.416 1.00 94.19 176 THR A N 1
ATOM 1386 C CA . THR A 1 176 ? 10.514 8.864 -0.119 1.00 94.19 176 THR A CA 1
ATOM 1387 C C . THR A 1 176 ? 11.400 9.654 -1.081 1.00 94.19 176 THR A C 1
ATOM 1389 O O . THR A 1 176 ? 12.142 9.090 -1.880 1.00 94.19 176 THR A O 1
ATOM 1392 N N . TYR A 1 177 ? 11.283 10.982 -1.053 1.00 95.44 177 TYR A N 1
ATOM 1393 C CA . TYR A 1 177 ? 12.003 11.877 -1.975 1.00 95.44 177 TYR A CA 1
ATOM 1394 C C . TYR A 1 177 ? 13.403 12.287 -1.504 1.00 95.44 177 TYR A C 1
ATOM 1396 O O . TYR A 1 177 ? 14.042 13.103 -2.167 1.00 95.44 177 TYR A O 1
ATOM 1404 N N . TYR A 1 178 ? 13.850 11.774 -0.358 1.00 96.31 178 TYR A N 1
ATOM 1405 C CA . TYR A 1 178 ? 15.074 12.189 0.319 1.00 96.31 178 TYR A CA 1
ATOM 1406 C C . TYR A 1 178 ? 15.846 10.974 0.830 1.00 96.31 178 TYR A C 1
ATOM 1408 O O . TYR A 1 178 ? 15.238 9.951 1.146 1.00 96.31 178 TYR A O 1
ATOM 1416 N N . SER A 1 179 ? 17.166 11.128 0.925 1.00 98.06 179 SER A N 1
ATOM 1417 C CA . SER A 1 179 ? 18.080 10.136 1.492 1.00 98.06 179 SER A CA 1
ATOM 1418 C C . SER A 1 179 ? 17.972 10.024 3.013 1.00 98.06 179 SER A C 1
ATOM 1420 O O . SER A 1 179 ? 17.461 10.934 3.670 1.00 98.06 179 SER A O 1
ATOM 1422 N N . ASP A 1 180 ? 18.507 8.932 3.561 1.00 97.94 180 ASP A N 1
ATOM 1423 C CA . ASP A 1 180 ? 18.595 8.661 5.004 1.00 97.94 180 ASP A CA 1
ATOM 1424 C C . ASP A 1 180 ? 17.223 8.649 5.700 1.00 97.94 180 ASP A C 1
ATOM 1426 O O . ASP A 1 180 ? 17.046 9.137 6.822 1.00 97.94 180 ASP A O 1
ATOM 1430 N N . VAL A 1 181 ? 16.224 8.096 5.007 1.00 97.12 181 VAL A N 1
ATOM 1431 C CA . VAL A 1 181 ? 14.842 8.021 5.485 1.00 97.12 181 VAL A CA 1
ATOM 1432 C C . VAL A 1 181 ? 14.520 6.612 5.958 1.00 97.12 181 VAL A C 1
ATOM 1434 O O . VAL A 1 181 ? 14.647 5.640 5.216 1.00 97.12 181 VAL A O 1
ATOM 1437 N N . LEU A 1 182 ? 14.008 6.530 7.184 1.00 97.19 182 LEU A N 1
ATOM 1438 C CA . LEU A 1 182 ? 13.417 5.331 7.759 1.00 97.19 182 LEU A CA 1
ATOM 1439 C C . LEU A 1 182 ? 11.921 5.569 7.999 1.00 97.19 182 LEU A C 1
ATOM 1441 O O . LEU A 1 182 ? 11.539 6.512 8.695 1.00 97.19 182 LEU A O 1
ATOM 1445 N N . CYS A 1 183 ? 11.071 4.725 7.421 1.00 96.06 183 CYS A N 1
ATOM 1446 C CA . CYS A 1 183 ? 9.628 4.724 7.646 1.00 96.06 183 CYS A CA 1
ATOM 1447 C C . CYS A 1 183 ? 9.191 3.342 8.132 1.00 96.06 183 CYS A C 1
ATOM 1449 O O . CYS A 1 183 ? 9.357 2.369 7.402 1.00 96.06 183 CYS A O 1
ATOM 1451 N N . GLU A 1 184 ? 8.614 3.252 9.334 1.00 95.00 184 GLU A N 1
ATOM 1452 C CA . GLU A 1 184 ? 8.264 1.964 9.949 1.00 95.00 184 GLU A CA 1
ATOM 1453 C C . GLU A 1 184 ? 6.870 1.952 10.577 1.00 95.00 184 GLU A C 1
ATOM 1455 O O . GLU A 1 184 ? 6.384 2.980 11.054 1.00 95.00 184 GLU A O 1
ATOM 1460 N N . HIS A 1 185 ? 6.260 0.764 10.625 1.00 92.44 185 HIS A N 1
ATOM 1461 C CA . HIS A 1 185 ? 5.003 0.486 11.334 1.00 92.44 185 HIS A CA 1
ATOM 1462 C C . HIS A 1 185 ? 3.837 1.366 10.861 1.00 92.44 185 HIS A C 1
ATOM 1464 O O . HIS A 1 185 ? 3.154 2.036 11.647 1.00 92.44 185 HIS A O 1
ATOM 1470 N N . MET A 1 186 ? 3.621 1.373 9.547 1.00 93.56 186 MET A N 1
ATOM 1471 C CA . MET A 1 186 ? 2.611 2.206 8.902 1.00 93.56 186 MET A CA 1
ATOM 1472 C C . MET A 1 186 ? 1.379 1.389 8.541 1.00 93.56 186 MET A C 1
ATOM 1474 O O . MET A 1 186 ? 1.482 0.390 7.840 1.00 93.56 186 MET A O 1
ATOM 1478 N N . THR A 1 187 ? 0.203 1.858 8.951 1.00 93.19 187 THR A N 1
ATOM 1479 C CA . THR A 1 187 ? -1.085 1.325 8.495 1.00 93.19 187 THR A CA 1
ATOM 1480 C C . THR A 1 187 ? -1.670 2.268 7.452 1.00 93.19 187 THR A C 1
ATOM 1482 O O . THR A 1 187 ? -1.856 3.456 7.722 1.00 93.19 187 THR A O 1
ATOM 1485 N N . VAL A 1 188 ? -1.951 1.752 6.259 1.00 93.69 188 VAL A N 1
ATOM 1486 C CA . VAL A 1 188 ? -2.400 2.525 5.101 1.00 93.69 188 VAL A CA 1
ATOM 1487 C C . VAL A 1 188 ? -3.788 2.060 4.681 1.00 93.69 188 VAL A C 1
ATOM 1489 O O . VAL A 1 188 ? -3.991 0.902 4.337 1.00 93.69 188 VAL A O 1
ATOM 1492 N N . TRP A 1 189 ? -4.737 2.994 4.643 1.00 93.62 189 TRP A N 1
ATOM 1493 C CA . TRP A 1 189 ? -5.990 2.828 3.912 1.00 93.62 189 TRP A CA 1
ATOM 1494 C C . TRP A 1 189 ? -5.890 3.624 2.619 1.00 93.62 189 TRP A C 1
ATOM 1496 O O . TRP A 1 189 ? -5.963 4.857 2.623 1.00 93.62 189 TRP A O 1
ATOM 1506 N N . LYS A 1 190 ? -5.693 2.930 1.500 1.00 91.06 190 LYS A N 1
ATOM 1507 C CA . LYS A 1 190 ? -5.619 3.567 0.191 1.00 91.06 190 LYS A CA 1
ATOM 1508 C C . LYS A 1 190 ? -6.999 3.659 -0.428 1.00 91.06 190 LYS A C 1
ATOM 1510 O O . LYS A 1 190 ? -7.795 2.733 -0.386 1.00 91.06 190 LYS A O 1
ATOM 1515 N N . THR A 1 191 ? -7.270 4.793 -1.057 1.00 89.31 191 THR A N 1
ATOM 1516 C CA . THR A 1 191 ? -8.423 4.922 -1.940 1.00 89.31 191 THR A CA 1
ATOM 1517 C C . THR A 1 191 ? -8.085 4.309 -3.300 1.00 89.31 191 THR A C 1
ATOM 1519 O O . THR A 1 191 ? -7.960 3.096 -3.411 1.00 89.31 191 THR A O 1
ATOM 1522 N N . ASN A 1 192 ? -7.921 5.114 -4.346 1.00 85.38 192 ASN A N 1
ATOM 1523 C CA . ASN A 1 192 ? -7.854 4.620 -5.719 1.00 85.38 192 ASN A CA 1
ATOM 1524 C C . ASN A 1 192 ? -6.728 5.202 -6.563 1.00 85.38 192 ASN A C 1
ATOM 1526 O O . ASN A 1 192 ? -6.615 4.838 -7.732 1.00 85.38 192 ASN A O 1
ATOM 1530 N N . ASN A 1 193 ? -5.927 6.111 -6.010 1.00 84.06 193 ASN A N 1
ATOM 1531 C CA . ASN A 1 193 ? -4.946 6.859 -6.778 1.00 84.06 193 ASN A CA 1
ATOM 1532 C C . ASN A 1 193 ? -3.526 6.721 -6.226 1.00 84.06 193 ASN A C 1
ATOM 1534 O O . ASN A 1 193 ? -3.325 6.789 -5.008 1.00 84.06 193 ASN A O 1
ATOM 1538 N N . ALA A 1 194 ? -2.578 6.630 -7.166 1.00 87.44 194 ALA A N 1
ATOM 1539 C CA . ALA A 1 194 ? -1.136 6.575 -6.937 1.00 87.44 194 ALA A CA 1
ATOM 1540 C C . ALA A 1 194 ? -0.674 5.351 -6.104 1.00 87.44 194 ALA A C 1
ATOM 1542 O O . ALA A 1 194 ? -1.516 4.611 -5.577 1.00 87.44 194 ALA A O 1
ATOM 1543 N N . PRO A 1 195 ? 0.641 5.092 -5.987 1.00 92.62 195 PRO A N 1
ATOM 1544 C CA . PRO A 1 195 ? 1.133 3.948 -5.229 1.00 92.62 195 PRO A CA 1
ATOM 1545 C C . PRO A 1 195 ? 1.062 4.220 -3.717 1.00 92.62 195 PRO A C 1
ATOM 1547 O O . PRO A 1 195 ? 0.742 5.334 -3.274 1.00 92.62 195 PRO A O 1
ATOM 1550 N N . MET A 1 196 ? 1.322 3.201 -2.895 1.00 93.75 196 MET A N 1
ATOM 1551 C CA . MET A 1 196 ? 1.464 3.402 -1.443 1.00 93.75 196 MET A CA 1
ATOM 1552 C C . MET A 1 196 ? 2.763 4.142 -1.145 1.00 93.75 196 MET A C 1
ATOM 1554 O O . MET A 1 196 ? 2.754 5.147 -0.436 1.00 93.75 196 MET A O 1
ATOM 1558 N N . ILE A 1 197 ? 3.856 3.661 -1.732 1.00 96.19 197 ILE A N 1
ATOM 1559 C CA . ILE A 1 197 ? 5.192 4.232 -1.618 1.00 96.19 197 ILE A CA 1
ATOM 1560 C C . ILE A 1 197 ? 5.539 4.883 -2.954 1.00 96.19 197 ILE A C 1
ATOM 1562 O O . ILE A 1 197 ? 5.571 4.209 -3.981 1.00 96.19 197 ILE A O 1
ATOM 1566 N N . GLN A 1 198 ? 5.770 6.191 -2.944 1.00 94.94 198 GLN A N 1
ATOM 1567 C CA . GLN A 1 198 ? 6.081 6.987 -4.126 1.00 94.94 198 GLN A CA 1
ATOM 1568 C C . GLN A 1 198 ? 7.507 7.534 -4.043 1.00 94.94 198 GLN A C 1
ATOM 1570 O O . GLN A 1 198 ? 7.889 8.170 -3.056 1.00 94.94 198 GLN A O 1
ATOM 1575 N N . PHE A 1 199 ? 8.261 7.353 -5.124 1.00 95.00 199 PHE A N 1
ATOM 1576 C CA . PHE A 1 199 ? 9.619 7.889 -5.268 1.00 95.00 199 PHE A CA 1
ATOM 1577 C C . PHE A 1 199 ? 9.899 8.551 -6.629 1.00 95.00 199 PHE A C 1
ATOM 1579 O O . PHE A 1 199 ? 11.004 9.037 -6.849 1.00 95.00 199 PHE A O 1
ATOM 1586 N N . GLY A 1 200 ? 8.903 8.626 -7.515 1.00 93.44 200 GLY A N 1
ATOM 1587 C CA . GLY A 1 200 ? 9.001 9.255 -8.833 1.00 93.44 200 GLY A CA 1
ATOM 1588 C C . GLY A 1 200 ? 8.630 10.738 -8.846 1.00 93.44 200 GLY A C 1
ATOM 1589 O O . GLY A 1 200 ? 9.095 11.535 -8.020 1.00 93.44 200 GLY A O 1
ATOM 1590 N N . TRP A 1 201 ? 7.797 11.108 -9.828 1.00 93.19 201 TRP A N 1
ATOM 1591 C CA . TRP A 1 201 ? 7.411 12.475 -10.221 1.00 93.19 201 TRP A CA 1
ATOM 1592 C C . TRP A 1 201 ? 8.529 13.322 -10.823 1.00 93.19 201 TRP A C 1
ATOM 1594 O O . TRP A 1 201 ? 8.263 14.230 -11.603 1.00 93.19 201 TRP A O 1
ATOM 1604 N N . TYR A 1 202 ? 9.769 13.064 -10.441 1.00 90.31 202 TYR A N 1
ATOM 1605 C CA . TYR A 1 202 ? 10.963 13.700 -10.966 1.00 90.31 202 TYR A CA 1
ATOM 1606 C C . TYR A 1 202 ? 12.163 12.822 -10.608 1.00 90.31 202 TYR A C 1
ATOM 1608 O O . TYR A 1 202 ? 12.093 12.057 -9.645 1.00 90.31 202 TYR A O 1
ATOM 1616 N N . THR A 1 203 ? 13.255 12.938 -11.352 1.00 91.31 203 THR A N 1
ATOM 1617 C CA . THR A 1 203 ? 14.500 12.207 -11.094 1.00 91.31 203 THR A CA 1
ATOM 1618 C C . THR A 1 203 ? 15.256 12.782 -9.902 1.00 91.31 203 THR A C 1
ATOM 1620 O O . THR A 1 203 ? 15.299 13.994 -9.688 1.00 91.31 203 THR A O 1
ATOM 1623 N N . ARG A 1 204 ? 15.804 11.916 -9.045 1.00 92.31 204 ARG A N 1
ATOM 1624 C CA . ARG A 1 204 ? 16.367 12.318 -7.747 1.00 92.31 204 ARG A CA 1
ATOM 1625 C C . ARG A 1 204 ? 17.619 11.521 -7.433 1.00 92.31 204 ARG A C 1
ATOM 1627 O O . ARG A 1 204 ? 17.688 10.347 -7.777 1.00 92.31 204 ARG A O 1
ATOM 1634 N N . ASP A 1 205 ? 18.539 12.167 -6.725 1.00 95.81 205 ASP A N 1
ATOM 1635 C CA . ASP A 1 205 ? 19.582 11.468 -5.980 1.00 95.81 205 ASP A CA 1
ATOM 1636 C C . ASP A 1 205 ? 19.008 11.095 -4.617 1.00 95.81 205 ASP A C 1
ATOM 1638 O O . ASP A 1 205 ? 18.742 11.976 -3.793 1.00 95.81 205 ASP A O 1
ATOM 1642 N N . VAL A 1 206 ? 18.757 9.805 -4.413 1.00 96.69 206 VAL A N 1
ATOM 1643 C CA . VAL A 1 206 ? 18.216 9.259 -3.165 1.00 96.69 206 VAL A CA 1
ATOM 1644 C C . VAL A 1 206 ? 19.037 8.043 -2.788 1.00 96.69 206 VAL A C 1
ATOM 1646 O O . VAL A 1 206 ? 19.165 7.109 -3.570 1.00 96.69 206 VAL A O 1
ATOM 1649 N N . ASP A 1 207 ? 19.558 8.047 -1.571 1.00 98.25 207 ASP A N 1
ATOM 1650 C CA . ASP A 1 207 ? 20.351 6.951 -1.033 1.00 98.25 207 ASP A CA 1
ATOM 1651 C C . ASP A 1 207 ? 19.866 6.567 0.365 1.00 98.25 207 ASP A C 1
ATOM 1653 O O . ASP A 1 207 ? 19.371 7.413 1.109 1.00 98.25 207 ASP A O 1
ATOM 1657 N N . ASN A 1 208 ? 20.040 5.303 0.740 1.00 98.31 208 ASN A N 1
ATOM 1658 C CA . ASN A 1 208 ? 19.804 4.824 2.101 1.00 98.31 208 ASN A CA 1
ATOM 1659 C C . ASN A 1 208 ? 18.365 5.094 2.589 1.00 98.31 208 ASN A C 1
ATOM 1661 O O . ASN A 1 208 ? 18.120 5.841 3.540 1.00 98.31 208 ASN A O 1
ATOM 1665 N N . VAL A 1 209 ? 17.393 4.481 1.912 1.00 98.62 209 VAL A N 1
ATOM 1666 C CA . VAL A 1 209 ? 15.974 4.554 2.285 1.00 98.62 209 VAL A CA 1
ATOM 1667 C C . VAL A 1 209 ? 15.476 3.181 2.698 1.00 98.62 209 VAL A C 1
ATOM 1669 O O . VAL A 1 209 ? 15.650 2.194 1.987 1.00 98.62 209 VAL A O 1
ATOM 1672 N N . THR A 1 210 ? 14.800 3.123 3.840 1.00 98.56 210 THR A N 1
ATOM 1673 C CA . THR A 1 210 ? 14.141 1.912 4.328 1.00 98.56 210 THR A CA 1
ATOM 1674 C C . THR A 1 210 ? 12.683 2.202 4.641 1.00 98.56 210 THR A C 1
ATOM 1676 O O . THR A 1 210 ? 12.364 3.041 5.484 1.00 98.56 210 THR A O 1
ATOM 1679 N N . VAL A 1 211 ? 11.790 1.473 3.979 1.00 98.44 211 VAL A N 1
ATOM 1680 C CA . VAL A 1 211 ? 10.366 1.424 4.297 1.00 98.44 211 VAL A CA 1
ATOM 1681 C C . VAL A 1 211 ? 10.045 0.021 4.791 1.00 98.44 211 VAL A C 1
ATOM 1683 O O . VAL A 1 211 ? 10.107 -0.935 4.028 1.00 98.44 211 VAL A O 1
ATOM 1686 N N . ASN A 1 212 ? 9.713 -0.112 6.068 1.00 98.31 212 ASN A N 1
ATOM 1687 C CA . ASN A 1 212 ? 9.547 -1.398 6.732 1.00 98.31 212 ASN A CA 1
ATOM 1688 C C . ASN A 1 212 ? 8.171 -1.502 7.411 1.00 98.31 212 ASN A C 1
ATOM 1690 O O . ASN A 1 212 ? 7.633 -0.513 7.907 1.00 98.31 212 ASN A O 1
ATOM 1694 N N . ALA A 1 213 ? 7.604 -2.706 7.471 1.00 96.19 213 ALA A N 1
ATOM 1695 C CA . ALA A 1 213 ? 6.380 -3.003 8.218 1.00 96.19 213 ALA A CA 1
ATOM 1696 C C . ALA A 1 213 ? 5.183 -2.125 7.793 1.00 96.19 213 ALA A C 1
ATOM 1698 O O . ALA A 1 213 ? 4.624 -1.363 8.591 1.00 96.19 213 ALA A O 1
ATOM 1699 N N . VAL A 1 214 ? 4.796 -2.225 6.517 1.00 95.94 214 VAL A N 1
ATOM 1700 C CA . VAL A 1 214 ? 3.643 -1.506 5.949 1.00 95.94 214 VAL A CA 1
ATOM 1701 C C . VAL A 1 214 ? 2.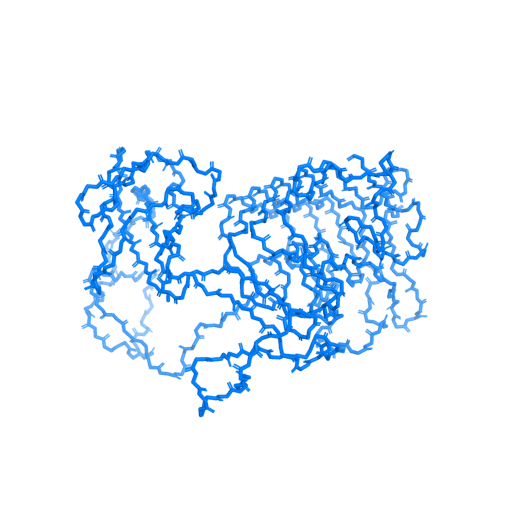433 -2.428 5.874 1.00 95.94 214 VAL A C 1
ATOM 1703 O O . VAL A 1 214 ? 2.479 -3.461 5.222 1.00 95.94 214 VAL A O 1
ATOM 1706 N N . GLN A 1 215 ? 1.335 -2.034 6.505 1.00 95.31 215 GLN A N 1
ATOM 1707 C CA . GLN A 1 215 ? 0.067 -2.756 6.527 1.00 95.31 215 GLN A CA 1
ATOM 1708 C C . GLN A 1 215 ? -0.965 -1.983 5.705 1.00 95.31 215 GLN A C 1
ATOM 1710 O O . GLN A 1 215 ? -1.535 -0.998 6.177 1.00 95.31 215 GLN A O 1
ATOM 1715 N N . VAL A 1 216 ? -1.188 -2.388 4.461 1.00 95.94 216 VAL A N 1
ATOM 1716 C CA . VAL A 1 216 ? -2.234 -1.833 3.603 1.00 95.94 216 VAL A CA 1
ATOM 1717 C C . VAL A 1 216 ? -3.528 -2.587 3.893 1.00 95.94 216 VAL A C 1
ATOM 1719 O O . VAL A 1 216 ? -3.677 -3.737 3.502 1.00 95.94 216 VAL A O 1
ATOM 1722 N N . VAL A 1 217 ? -4.452 -1.948 4.607 1.00 95.31 217 VAL A N 1
ATOM 1723 C CA . VAL A 1 217 ? -5.683 -2.604 5.089 1.00 95.31 217 VAL A CA 1
ATOM 1724 C C . VAL A 1 217 ? -6.827 -2.554 4.088 1.00 95.31 217 VAL A C 1
ATOM 1726 O O . VAL A 1 217 ? -7.740 -3.355 4.191 1.00 95.31 217 VAL A O 1
ATOM 1729 N N . HIS A 1 218 ? -6.776 -1.605 3.147 1.00 94.69 218 HIS A N 1
ATOM 1730 C CA . HIS A 1 218 ? -7.768 -1.443 2.085 1.00 94.69 218 HIS A CA 1
ATOM 1731 C C . HIS A 1 218 ? -7.185 -0.738 0.878 1.00 94.69 218 HIS A C 1
ATOM 1733 O O . HIS A 1 218 ? -6.397 0.207 1.018 1.00 94.69 218 HIS A O 1
ATOM 1739 N N . THR A 1 219 ? -7.659 -1.147 -0.297 1.00 92.75 219 THR A N 1
ATOM 1740 C CA . THR A 1 219 ? -7.496 -0.426 -1.557 1.00 92.75 219 THR A CA 1
ATOM 1741 C C . THR A 1 219 ? -8.771 -0.526 -2.390 1.00 92.75 219 THR A C 1
ATOM 1743 O O . THR A 1 219 ? -9.588 -1.423 -2.206 1.00 92.75 219 THR A O 1
ATOM 1746 N N . ARG A 1 220 ? -8.949 0.410 -3.322 1.00 91.62 220 ARG A N 1
ATOM 1747 C CA . ARG A 1 220 ? -10.009 0.378 -4.340 1.00 91.62 220 ARG A CA 1
ATOM 1748 C C . ARG A 1 220 ? -9.499 0.951 -5.661 1.00 91.62 220 ARG A C 1
ATOM 1750 O O . ARG A 1 220 ? -10.134 1.776 -6.310 1.00 91.62 220 ARG A O 1
ATOM 1757 N N . CYS A 1 221 ? -8.278 0.585 -6.035 1.00 89.25 221 CYS A N 1
ATOM 1758 C CA . CYS A 1 221 ? -7.660 1.019 -7.286 1.00 89.25 221 CYS A CA 1
ATOM 1759 C C . CYS A 1 221 ? -8.473 0.525 -8.493 1.00 89.25 221 CYS A C 1
ATOM 1761 O O . CYS A 1 221 ? -8.813 -0.645 -8.572 1.00 89.25 221 CYS A O 1
ATOM 1763 N N . GLN A 1 222 ? -8.800 1.423 -9.429 1.00 86.12 222 GLN A N 1
ATOM 1764 C CA . GLN A 1 222 ? -9.776 1.127 -10.491 1.00 86.12 222 GLN A CA 1
ATOM 1765 C C . GLN A 1 222 ? -9.162 0.438 -11.714 1.00 86.12 222 GLN A C 1
ATOM 1767 O O . GLN A 1 222 ? -9.557 -0.649 -12.102 1.00 86.12 222 GLN A O 1
ATOM 1772 N N . THR A 1 223 ? -8.196 1.107 -12.319 1.00 84.12 223 THR A N 1
ATOM 1773 C CA . THR A 1 223 ? -7.482 0.756 -13.551 1.00 84.12 223 THR A CA 1
ATOM 1774 C C . THR A 1 223 ? -5.986 1.017 -13.396 1.00 84.12 223 THR A C 1
ATOM 1776 O O . THR A 1 223 ? -5.594 1.893 -12.623 1.00 84.12 223 THR A O 1
ATOM 1779 N N . GLN A 1 224 ? -5.112 0.309 -14.101 1.00 83.38 224 GLN A N 1
ATOM 1780 C CA . GLN A 1 224 ? -3.698 0.692 -14.076 1.00 83.38 224 GLN A CA 1
ATOM 1781 C C . GLN A 1 224 ? -3.470 2.025 -14.790 1.00 83.38 224 GLN A C 1
ATOM 1783 O O . GLN A 1 224 ? -4.189 2.395 -15.717 1.00 83.38 224 GLN A O 1
ATOM 1788 N N . GLN A 1 225 ? -2.469 2.774 -14.339 1.00 79.56 225 GLN A N 1
ATOM 1789 C CA . GLN A 1 225 ? -2.143 4.087 -14.869 1.00 79.56 225 GLN A CA 1
ATOM 1790 C C . GLN A 1 225 ? -0.651 4.212 -15.093 1.00 79.56 225 GLN A C 1
ATOM 1792 O O . GLN A 1 225 ? 0.144 3.964 -14.195 1.00 79.56 225 GLN A O 1
ATOM 1797 N N . VAL A 1 226 ? -0.272 4.630 -16.300 1.00 76.56 226 VAL A N 1
ATOM 1798 C CA . VAL A 1 226 ? 1.138 4.882 -16.618 1.00 76.56 226 VAL A CA 1
ATOM 1799 C C . VAL A 1 226 ? 1.644 6.056 -15.799 1.00 76.56 226 VAL A C 1
ATOM 1801 O O . VAL A 1 226 ? 2.694 5.973 -15.179 1.00 76.56 226 VAL A O 1
ATOM 1804 N N . PHE A 1 227 ? 0.873 7.142 -15.769 1.00 84.12 227 PHE A N 1
ATOM 1805 C CA . PHE A 1 227 ? 1.323 8.402 -15.194 1.00 84.12 227 PHE A CA 1
ATOM 1806 C C . PHE A 1 227 ? 1.476 8.334 -13.670 1.00 84.12 227 PHE A C 1
ATOM 1808 O O . PHE A 1 227 ? 2.414 8.896 -13.113 1.00 84.12 227 PHE A O 1
ATOM 1815 N N . TRP A 1 228 ? 0.584 7.606 -13.001 1.00 83.31 228 TRP A N 1
ATOM 1816 C CA . TRP A 1 228 ? 0.575 7.404 -11.552 1.00 83.31 228 TRP A CA 1
ATOM 1817 C C . TRP A 1 228 ? 0.355 5.914 -11.251 1.00 83.31 228 TRP A C 1
ATOM 1819 O O . TRP A 1 228 ? -0.775 5.498 -10.978 1.00 83.31 228 TRP A O 1
ATOM 1829 N N . PRO A 1 229 ? 1.416 5.095 -11.326 1.00 89.38 229 PRO A N 1
ATOM 1830 C CA . PRO A 1 229 ? 1.299 3.654 -11.161 1.00 89.38 229 PRO A CA 1
ATOM 1831 C C . PRO A 1 229 ? 0.652 3.308 -9.827 1.00 89.38 229 PRO A C 1
ATOM 1833 O O . PRO A 1 229 ? 0.963 3.900 -8.794 1.00 89.38 229 PRO A O 1
ATOM 1836 N N . ARG A 1 230 ? -0.274 2.354 -9.854 1.00 91.00 230 ARG A N 1
ATOM 1837 C CA . ARG A 1 230 ? -0.967 1.860 -8.664 1.00 91.00 230 ARG A CA 1
ATOM 1838 C C . ARG A 1 230 ? -0.299 0.565 -8.250 1.00 91.00 230 ARG A C 1
ATOM 1840 O O . ARG A 1 230 ? -0.261 -0.363 -9.051 1.00 91.00 230 ARG A O 1
ATOM 1847 N N . GLY A 1 231 ? 0.209 0.539 -7.024 1.00 93.88 231 GLY A N 1
ATOM 1848 C CA . GLY A 1 231 ? 1.017 -0.554 -6.504 1.00 93.88 231 GLY A CA 1
ATOM 1849 C C . GLY A 1 231 ? 1.425 -0.360 -5.056 1.00 93.88 231 GLY A C 1
ATOM 1850 O O . GLY A 1 231 ? 1.176 0.706 -4.478 1.00 93.88 231 GLY A O 1
ATOM 1851 N N . ILE A 1 232 ? 2.100 -1.361 -4.489 1.00 96.44 232 ILE A N 1
ATOM 1852 C CA . ILE A 1 232 ? 2.775 -1.228 -3.192 1.00 96.44 232 ILE A CA 1
ATOM 1853 C C . ILE A 1 232 ? 3.836 -0.130 -3.281 1.00 96.44 232 ILE A C 1
ATOM 1855 O O . ILE A 1 232 ? 3.804 0.823 -2.503 1.00 96.44 232 ILE A O 1
ATOM 1859 N N . ALA A 1 233 ? 4.717 -0.201 -4.276 1.00 96.00 233 ALA A N 1
ATOM 1860 C CA . ALA A 1 233 ? 5.697 0.843 -4.539 1.00 96.00 233 ALA A CA 1
ATOM 1861 C C . ALA A 1 233 ? 5.638 1.306 -5.996 1.00 96.00 233 ALA A C 1
ATOM 1863 O O . ALA A 1 233 ? 5.331 0.537 -6.905 1.00 96.00 233 ALA A O 1
ATOM 1864 N N . GLY A 1 234 ? 5.919 2.578 -6.247 1.00 94.75 234 GLY A N 1
ATOM 1865 C CA . GLY A 1 234 ? 5.923 3.070 -7.609 1.00 94.75 234 GLY A CA 1
ATOM 1866 C C . GLY A 1 234 ? 6.649 4.383 -7.816 1.00 94.75 234 GLY A C 1
ATOM 1867 O O . GLY A 1 234 ? 6.863 5.173 -6.898 1.00 94.75 234 GLY A O 1
ATOM 1868 N N . SER A 1 235 ? 6.996 4.598 -9.079 1.00 95.19 235 SER A N 1
ATOM 1869 C CA . SER A 1 235 ? 7.589 5.824 -9.589 1.00 95.19 235 SER A CA 1
ATOM 1870 C C . SER A 1 235 ? 6.670 6.393 -10.659 1.00 95.19 235 SER A C 1
ATOM 1872 O O . SER A 1 235 ? 6.530 5.823 -11.743 1.00 95.19 235 SER A O 1
ATOM 1874 N N . ALA A 1 236 ? 5.991 7.493 -10.341 1.00 93.50 236 ALA A N 1
ATOM 1875 C CA . ALA A 1 236 ? 5.223 8.254 -11.321 1.00 93.50 236 ALA A CA 1
ATOM 1876 C C . ALA A 1 236 ? 6.135 8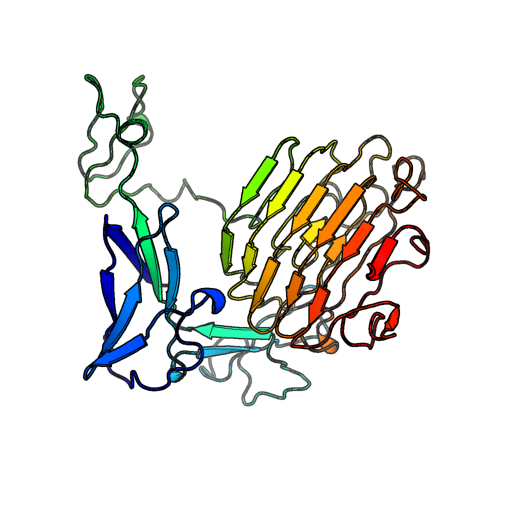.890 -12.379 1.00 93.50 236 ALA A C 1
ATOM 1878 O O . ALA A 1 236 ? 7.289 9.218 -12.098 1.00 93.50 236 ALA A O 1
ATOM 1879 N N . VAL A 1 237 ? 5.590 9.097 -13.581 1.00 92.56 237 VAL A N 1
ATOM 1880 C CA . VAL A 1 237 ? 6.258 9.855 -14.653 1.00 92.56 237 VAL A CA 1
ATOM 1881 C C . VAL A 1 237 ? 6.546 11.296 -14.218 1.00 92.56 237 VAL A C 1
ATOM 1883 O O . VAL A 1 237 ? 5.987 11.780 -13.231 1.00 92.56 237 VAL A O 1
ATOM 1886 N N . SER A 1 238 ? 7.381 12.009 -14.978 1.00 92.31 238 SER A N 1
ATOM 1887 C CA . SER A 1 238 ? 7.699 13.405 -14.677 1.00 92.31 238 SER A CA 1
ATOM 1888 C C . SER A 1 238 ? 6.443 14.281 -14.608 1.00 92.31 238 SER A C 1
ATOM 1890 O O . SER A 1 238 ? 5.615 14.268 -15.517 1.00 92.31 238 SER A O 1
ATOM 1892 N N . TYR A 1 239 ? 6.306 15.094 -13.556 1.00 90.88 239 TYR A N 1
ATOM 1893 C CA . TYR A 1 239 ? 5.223 16.084 -13.474 1.00 90.88 239 TYR A CA 1
ATOM 1894 C C . TYR A 1 239 ? 5.400 17.246 -14.464 1.00 90.88 239 TYR A C 1
ATOM 1896 O O . TYR A 1 239 ? 4.465 18.023 -14.650 1.00 90.88 239 TYR A O 1
ATOM 1904 N N . LEU A 1 240 ? 6.589 17.394 -15.063 1.00 90.81 240 LEU A N 1
ATOM 1905 C CA . LEU A 1 240 ? 6.872 18.435 -16.055 1.00 90.81 240 LEU A CA 1
ATOM 1906 C C . LEU A 1 240 ? 6.240 18.119 -17.412 1.00 90.81 240 LEU A C 1
ATOM 1908 O O . LEU A 1 240 ? 5.717 19.018 -18.063 1.00 90.81 240 LEU A O 1
ATOM 1912 N N . ASP A 1 24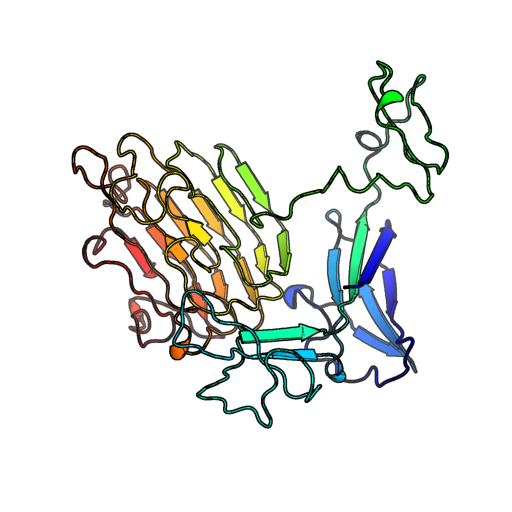1 ? 6.268 16.848 -17.810 1.00 90.94 241 ASP A N 1
ATOM 1913 C CA . ASP A 1 241 ? 5.599 16.339 -19.003 1.00 90.94 241 ASP A CA 1
ATOM 1914 C C . ASP A 1 241 ? 5.269 14.857 -18.798 1.00 90.94 241 ASP A C 1
ATOM 1916 O O . ASP A 1 241 ? 6.119 13.980 -18.939 1.00 90.94 241 ASP A O 1
ATOM 1920 N N . GLN A 1 242 ? 4.014 14.583 -18.448 1.00 89.69 242 GLN A N 1
ATOM 1921 C CA . GLN A 1 242 ? 3.565 13.230 -18.124 1.00 89.69 242 GLN A CA 1
ATOM 1922 C C . GLN A 1 242 ? 3.477 12.320 -19.355 1.00 89.69 242 GLN A C 1
ATOM 1924 O O . GLN A 1 242 ? 3.477 11.099 -19.210 1.00 89.69 242 GLN A O 1
ATOM 1929 N N . ALA A 1 243 ? 3.381 12.891 -20.560 1.00 89.81 243 ALA A N 1
ATOM 1930 C CA . ALA A 1 243 ? 3.237 12.128 -21.795 1.00 89.81 243 ALA A CA 1
ATOM 1931 C C . ALA A 1 243 ? 4.588 11.693 -22.386 1.00 89.81 243 ALA A C 1
ATOM 1933 O O . ALA A 1 243 ? 4.622 10.809 -23.243 1.00 89.81 243 ALA A O 1
ATOM 1934 N N . SER A 1 244 ? 5.687 12.307 -21.948 1.00 90.69 244 SER A N 1
ATOM 1935 C CA . SER A 1 244 ? 7.021 12.063 -22.487 1.00 90.69 244 SER A CA 1
ATOM 1936 C C . SER A 1 244 ? 7.767 10.974 -21.716 1.00 90.69 244 SER A C 1
ATOM 1938 O O . SER A 1 244 ? 7.783 10.939 -20.489 1.00 90.69 244 SER A O 1
ATOM 1940 N N . THR A 1 245 ? 8.449 10.101 -22.458 1.00 92.12 245 THR A N 1
ATOM 1941 C CA . THR A 1 245 ? 9.446 9.157 -21.927 1.00 92.12 245 THR A CA 1
ATOM 1942 C C . THR A 1 245 ? 10.874 9.705 -22.029 1.00 92.12 245 THR A C 1
ATOM 1944 O O . THR A 1 245 ? 11.829 8.975 -21.781 1.00 92.12 245 THR A O 1
ATOM 1947 N N . ARG A 1 246 ? 11.034 10.985 -22.405 1.00 94.31 246 ARG A N 1
ATOM 1948 C CA . ARG A 1 246 ? 12.321 11.686 -22.587 1.00 94.31 246 ARG A CA 1
ATOM 1949 C C . ARG A 1 246 ? 12.636 12.669 -21.456 1.00 94.31 246 ARG A C 1
ATOM 1951 O O . ARG A 1 246 ? 13.225 13.718 -21.685 1.00 94.31 246 ARG A O 1
ATOM 1958 N N . THR A 1 247 ? 12.130 12.395 -20.259 1.00 92.62 247 THR A N 1
ATOM 1959 C CA . THR A 1 247 ? 12.229 13.302 -19.104 1.00 92.62 247 THR A CA 1
ATOM 1960 C C . THR A 1 247 ? 13.142 12.763 -18.011 1.00 92.62 247 THR A C 1
ATOM 1962 O O . THR A 1 247 ? 13.085 13.256 -16.884 1.00 92.62 247 THR A O 1
ATOM 1965 N N . ALA A 1 248 ? 13.887 11.689 -18.280 1.00 93.25 248 ALA A N 1
ATOM 1966 C CA . ALA A 1 248 ? 14.810 11.153 -17.295 1.00 93.25 248 ALA A CA 1
ATOM 1967 C C . ALA A 1 248 ? 16.045 12.060 -17.162 1.00 93.25 248 ALA A C 1
ATOM 1969 O O . ALA A 1 248 ? 16.398 12.792 -18.078 1.00 93.25 248 ALA A O 1
ATOM 1970 N N . ASP A 1 249 ? 16.714 11.987 -16.016 1.00 93.50 249 ASP A N 1
ATOM 1971 C CA . ASP A 1 249 ? 18.041 12.559 -15.805 1.00 93.50 249 ASP A CA 1
ATOM 1972 C C . ASP A 1 249 ? 18.956 11.390 -15.455 1.00 93.50 249 ASP A C 1
ATOM 1974 O O . ASP A 1 249 ? 18.897 10.857 -14.344 1.00 93.50 249 ASP A O 1
ATOM 1978 N N . VAL A 1 250 ? 19.765 10.964 -16.425 1.00 94.50 250 VAL A N 1
ATOM 1979 C CA . VAL A 1 250 ? 20.656 9.807 -16.272 1.00 94.50 250 VAL A CA 1
ATOM 1980 C C . VAL A 1 250 ? 21.860 10.095 -15.369 1.00 94.50 250 VAL A C 1
ATOM 1982 O O . VAL A 1 250 ? 22.657 9.193 -15.121 1.00 94.50 250 VAL A O 1
ATOM 1985 N N . SER A 1 251 ? 22.005 11.317 -14.845 1.00 94.00 251 SER A N 1
ATOM 1986 C CA . SER A 1 251 ? 23.000 11.632 -13.813 1.00 94.00 251 SER A CA 1
ATOM 1987 C C . SER A 1 251 ? 22.507 11.362 -12.389 1.00 94.00 251 SER A C 1
ATOM 1989 O O . SER A 1 251 ? 23.310 11.410 -11.458 1.00 94.00 251 SER A O 1
ATOM 1991 N N . LYS A 1 252 ? 21.203 11.097 -12.218 1.00 95.44 252 LYS A N 1
ATOM 1992 C CA . LYS A 1 252 ? 20.546 10.935 -10.917 1.00 95.44 252 LYS A CA 1
ATOM 1993 C C . LYS A 1 252 ? 20.278 9.486 -10.598 1.00 95.44 252 LYS A C 1
ATOM 1995 O O . LYS A 1 252 ? 19.777 8.773 -11.464 1.00 95.44 252 LYS A O 1
ATOM 2000 N N . THR A 1 253 ? 20.528 9.079 -9.359 1.00 95.31 253 THR A N 1
ATOM 2001 C CA . THR A 1 253 ? 20.417 7.665 -8.982 1.00 95.31 253 THR A CA 1
ATOM 2002 C C . THR A 1 253 ? 19.674 7.448 -7.673 1.00 95.31 253 THR A C 1
ATOM 2004 O O . THR A 1 253 ? 19.856 8.170 -6.694 1.00 95.31 253 THR A O 1
ATOM 2007 N N . LEU A 1 254 ? 18.862 6.392 -7.661 1.00 95.81 254 LEU A N 1
ATOM 2008 C CA . LEU A 1 254 ? 18.301 5.788 -6.465 1.00 95.81 254 LEU A CA 1
ATOM 2009 C C . LEU 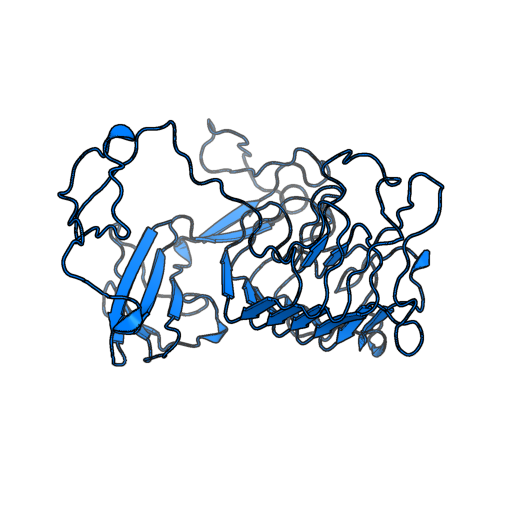A 1 254 ? 19.147 4.573 -6.059 1.00 95.81 254 LEU A C 1
ATOM 2011 O O . LEU A 1 254 ? 19.299 3.627 -6.833 1.00 95.81 254 LEU A O 1
ATOM 2015 N N . SER A 1 255 ? 19.696 4.589 -4.850 1.00 96.56 255 SER A N 1
ATOM 2016 C CA . SER A 1 255 ? 20.541 3.523 -4.307 1.00 96.56 255 SER A CA 1
ATOM 2017 C C . SER A 1 255 ? 20.179 3.190 -2.861 1.00 96.56 255 SER A C 1
ATOM 2019 O O . SER A 1 255 ? 19.544 3.965 -2.152 1.00 96.56 255 SER A O 1
ATOM 2021 N N . ASN A 1 256 ? 20.558 1.990 -2.431 1.00 97.56 256 ASN A N 1
ATOM 2022 C CA . ASN A 1 256 ? 20.333 1.444 -1.093 1.00 97.56 256 ASN A CA 1
ATOM 2023 C C . ASN A 1 256 ? 18.892 1.650 -0.612 1.00 97.56 256 ASN A C 1
ATOM 2025 O O . ASN A 1 256 ? 18.640 2.122 0.497 1.00 97.56 256 ASN A O 1
ATOM 2029 N N . TYR A 1 257 ? 17.946 1.317 -1.487 1.00 98.06 257 TYR A N 1
ATOM 2030 C CA . TYR A 1 257 ? 16.525 1.477 -1.241 1.00 98.06 257 TYR A CA 1
ATOM 2031 C C . TYR A 1 257 ? 15.912 0.131 -0.870 1.00 98.06 257 TYR A C 1
ATOM 2033 O O . TYR A 1 257 ? 16.140 -0.874 -1.545 1.00 98.06 257 TYR A O 1
ATOM 2041 N N . SER A 1 258 ? 15.117 0.084 0.193 1.00 98.44 258 SER A N 1
ATOM 2042 C CA . SER A 1 258 ? 14.460 -1.148 0.616 1.00 98.44 258 SER A CA 1
ATOM 2043 C C . SER A 1 258 ? 13.005 -0.940 1.014 1.00 98.44 258 SER A C 1
ATOM 2045 O O . SER A 1 258 ? 12.660 0.015 1.710 1.00 98.44 258 SER A O 1
ATOM 2047 N N . VAL A 1 259 ? 12.152 -1.864 0.571 1.00 98.56 259 VAL A N 1
ATOM 2048 C CA . VAL A 1 259 ? 10.769 -2.026 1.027 1.00 98.56 259 VAL A CA 1
ATOM 2049 C C . VAL A 1 259 ? 10.642 -3.423 1.611 1.00 98.56 259 VAL A C 1
ATOM 2051 O O . VAL A 1 259 ? 10.804 -4.410 0.893 1.00 98.56 259 VAL A O 1
ATOM 2054 N N . THR A 1 260 ? 10.381 -3.524 2.910 1.00 98.69 260 THR A N 1
ATOM 2055 C CA . THR A 1 260 ? 10.367 -4.807 3.614 1.00 98.69 260 THR A CA 1
ATOM 2056 C C . THR A 1 260 ? 9.126 -4.997 4.476 1.00 98.69 260 THR A C 1
ATOM 2058 O O . THR A 1 260 ? 8.553 -4.040 4.998 1.00 98.69 260 THR A O 1
ATOM 2061 N N . ASN A 1 261 ? 8.703 -6.255 4.636 1.00 98.25 261 ASN A N 1
ATOM 2062 C CA . ASN A 1 261 ? 7.602 -6.643 5.523 1.00 98.25 261 ASN A CA 1
ATOM 2063 C C . ASN A 1 261 ? 6.297 -5.886 5.208 1.00 98.25 261 ASN A C 1
ATOM 2065 O O . ASN A 1 261 ? 5.643 -5.353 6.107 1.00 98.25 261 ASN A O 1
ATOM 2069 N N . ALA A 1 262 ? 5.943 -5.785 3.924 1.00 97.69 262 ALA A N 1
ATOM 2070 C CA . ALA A 1 262 ? 4.704 -5.140 3.504 1.00 97.69 262 ALA A CA 1
ATOM 2071 C C . ALA A 1 262 ? 3.597 -6.178 3.301 1.00 97.69 262 ALA A C 1
ATOM 2073 O O . ALA A 1 262 ? 3.807 -7.210 2.670 1.00 97.69 262 ALA A O 1
ATOM 2074 N N . ARG A 1 263 ? 2.405 -5.883 3.806 1.00 97.69 263 ARG A N 1
ATOM 2075 C CA . ARG A 1 263 ? 1.216 -6.722 3.692 1.00 97.69 263 ARG A CA 1
ATOM 2076 C C . ARG A 1 263 ? 0.092 -5.893 3.089 1.00 97.69 263 ARG A C 1
ATOM 2078 O O . ARG A 1 263 ? -0.103 -4.751 3.499 1.00 97.69 263 ARG A O 1
ATOM 2085 N N . CYS A 1 264 ? -0.633 -6.449 2.130 1.00 97.56 264 CYS A N 1
ATOM 2086 C CA . CYS A 1 264 ? -1.816 -5.828 1.559 1.00 97.56 264 CYS A CA 1
ATOM 2087 C C . CYS A 1 264 ? -3.005 -6.779 1.635 1.00 97.56 264 CYS A C 1
ATOM 2089 O O . CYS A 1 264 ? -2.949 -7.877 1.087 1.00 97.56 264 CYS A O 1
ATOM 2091 N N . GLU A 1 265 ? -4.044 -6.352 2.344 1.00 97.00 265 GLU A N 1
ATOM 2092 C CA . GLU A 1 265 ? -5.261 -7.117 2.597 1.00 97.00 265 GLU A CA 1
ATOM 2093 C C . GLU A 1 265 ? -6.372 -6.768 1.596 1.00 97.00 265 GLU A C 1
ATOM 2095 O O . GLU A 1 265 ? -6.503 -5.625 1.146 1.00 97.00 265 GLU A O 1
ATOM 2100 N N . GLY A 1 266 ? -7.192 -7.764 1.269 1.00 95.38 266 GLY A N 1
ATOM 2101 C CA . GLY A 1 266 ? -8.241 -7.698 0.262 1.00 95.38 266 GLY A CA 1
ATOM 2102 C C . GLY A 1 266 ? -7.714 -7.711 -1.176 1.00 95.38 266 GLY A C 1
ATOM 2103 O O . GLY A 1 266 ? -6.689 -8.311 -1.501 1.00 95.38 266 GLY A O 1
ATOM 2104 N N . ILE A 1 267 ? -8.451 -7.049 -2.068 1.00 95.56 267 ILE A N 1
ATOM 2105 C CA . ILE A 1 267 ? -8.052 -6.904 -3.471 1.00 95.56 267 ILE A CA 1
ATOM 2106 C C . ILE A 1 267 ? -7.041 -5.759 -3.564 1.00 95.56 267 ILE A C 1
ATOM 2108 O O . ILE A 1 267 ? -7.351 -4.598 -3.282 1.00 95.56 267 ILE A O 1
ATOM 2112 N N . CYS A 1 268 ? -5.821 -6.096 -3.960 1.00 95.62 268 CYS A N 1
ATOM 2113 C CA . CYS A 1 268 ? -4.658 -5.229 -3.845 1.00 95.62 268 CYS A CA 1
ATOM 2114 C C . CYS A 1 268 ? -4.017 -4.932 -5.196 1.00 95.62 268 CYS A C 1
ATOM 2116 O O . CYS A 1 268 ? -3.988 -5.795 -6.069 1.00 95.62 268 CYS A O 1
ATOM 2118 N N . PRO A 1 269 ? -3.457 -3.728 -5.392 1.00 94.62 269 PRO A N 1
ATOM 2119 C CA . PRO A 1 269 ? -2.763 -3.402 -6.622 1.00 94.62 269 PRO A CA 1
ATOM 2120 C C . PRO A 1 269 ? -1.451 -4.177 -6.750 1.00 94.62 269 PRO A C 1
ATOM 2122 O O . PRO A 1 269 ? -1.055 -4.916 -5.852 1.00 94.62 269 PRO A O 1
ATOM 2125 N N . ASN A 1 270 ? -0.784 -3.988 -7.884 1.00 94.56 270 ASN A N 1
ATOM 2126 C CA . ASN A 1 270 ? 0.472 -4.648 -8.208 1.00 94.56 270 ASN A CA 1
ATOM 2127 C C . ASN A 1 270 ? 1.569 -4.490 -7.131 1.00 94.56 270 ASN A C 1
ATOM 2129 O O . ASN A 1 270 ? 1.499 -3.648 -6.229 1.00 94.56 270 ASN A O 1
ATOM 2133 N N . LEU A 1 271 ? 2.640 -5.274 -7.270 1.00 95.75 271 LEU A N 1
ATOM 2134 C CA . LEU A 1 271 ? 3.833 -5.120 -6.442 1.00 95.75 271 LEU A CA 1
ATOM 2135 C C . LEU A 1 271 ? 4.516 -3.778 -6.735 1.00 95.75 271 LEU A C 1
ATOM 2137 O O . LEU A 1 271 ? 4.733 -2.973 -5.824 1.00 95.75 271 LEU A O 1
ATOM 2141 N N . VAL A 1 272 ? 4.834 -3.538 -8.011 1.00 95.50 272 VAL A N 1
ATOM 2142 C CA . VAL A 1 272 ? 5.502 -2.310 -8.449 1.00 95.50 272 VAL A CA 1
ATOM 2143 C C . VAL A 1 272 ? 5.008 -1.763 -9.774 1.00 95.50 272 VAL A C 1
ATOM 2145 O O . VAL A 1 272 ? 4.801 -2.495 -10.738 1.00 95.50 272 VAL A O 1
ATOM 2148 N N . GLY A 1 273 ? 4.945 -0.437 -9.870 1.00 95.06 273 GLY A N 1
ATOM 2149 C CA . GLY A 1 273 ? 4.924 0.261 -11.151 1.00 95.06 273 GLY A CA 1
ATOM 2150 C C . GLY A 1 273 ? 6.013 1.325 -11.202 1.00 95.06 273 GLY A C 1
ATOM 2151 O O . GLY A 1 273 ? 5.910 2.357 -10.545 1.00 95.06 273 GLY A O 1
ATOM 2152 N N . ILE A 1 274 ? 7.067 1.077 -11.971 1.00 94.75 274 ILE A N 1
ATOM 2153 C CA . ILE A 1 274 ? 8.245 1.937 -12.048 1.00 94.75 274 ILE A CA 1
ATOM 2154 C C . ILE A 1 274 ? 8.300 2.577 -13.433 1.00 94.75 274 ILE A C 1
ATOM 2156 O O . ILE A 1 274 ? 8.598 1.918 -14.433 1.00 94.75 274 ILE A O 1
ATOM 2160 N N . ASN A 1 275 ? 8.029 3.882 -13.484 1.00 91.50 275 ASN A N 1
ATOM 2161 C CA . ASN A 1 275 ? 8.542 4.718 -14.560 1.00 91.50 275 ASN A CA 1
ATOM 2162 C C . ASN A 1 275 ? 9.961 5.140 -14.174 1.00 91.50 275 ASN A C 1
ATOM 2164 O O . ASN A 1 275 ? 10.183 5.611 -13.054 1.00 91.50 275 ASN A O 1
ATOM 2168 N N . PRO A 1 276 ? 10.932 4.875 -15.038 1.00 73.12 276 PRO A N 1
ATOM 2169 C CA . PRO A 1 276 ? 12.292 4.674 -14.615 1.00 73.12 276 PRO A CA 1
ATOM 2170 C C . PRO A 1 276 ? 13.019 5.962 -14.242 1.00 73.12 276 PRO A C 1
ATOM 2172 O O . PRO A 1 276 ? 12.844 7.043 -14.806 1.00 73.12 276 PRO A O 1
ATOM 2175 N N . LEU A 1 277 ? 13.888 5.729 -13.275 1.00 82.81 277 LEU A N 1
ATOM 2176 C CA . LEU A 1 277 ? 14.990 6.521 -12.763 1.00 82.81 277 LEU A CA 1
ATOM 2177 C C . LEU A 1 277 ? 16.220 5.609 -12.897 1.00 82.81 277 LEU A C 1
ATOM 2179 O O . LEU A 1 277 ? 16.031 4.394 -13.030 1.00 82.81 277 LEU A O 1
ATOM 2183 N N . ASN A 1 278 ? 17.455 6.111 -12.807 1.00 92.81 278 ASN A N 1
ATOM 2184 C CA . ASN A 1 278 ? 18.535 5.156 -12.557 1.00 92.81 278 ASN A CA 1
ATOM 2185 C C . ASN A 1 278 ? 18.314 4.532 -11.180 1.00 92.81 278 ASN A C 1
ATOM 2187 O O . ASN A 1 278 ? 18.107 5.247 -10.195 1.00 92.81 278 ASN A O 1
ATOM 2191 N N . ILE A 1 279 ? 18.362 3.209 -11.113 1.00 95.31 279 ILE A N 1
ATOM 2192 C CA . ILE A 1 279 ? 18.246 2.465 -9.864 1.00 95.31 279 ILE A CA 1
ATOM 2193 C C . ILE A 1 279 ? 19.476 1.585 -9.763 1.00 95.31 279 ILE A C 1
ATOM 2195 O O . ILE A 1 279 ? 19.639 0.666 -10.560 1.00 95.31 279 ILE A O 1
ATOM 2199 N N . ASP A 1 280 ? 20.330 1.846 -8.780 1.00 95.44 280 ASP A N 1
ATOM 2200 C CA . ASP A 1 280 ? 21.447 0.959 -8.494 1.00 95.44 280 ASP A CA 1
ATOM 2201 C C . ASP A 1 280 ? 20.973 -0.192 -7.620 1.00 95.44 280 ASP A C 1
ATOM 2203 O O . ASP A 1 280 ? 20.936 -1.311 -8.107 1.00 95.44 280 ASP A O 1
ATOM 2207 N N . THR A 1 281 ? 20.557 0.022 -6.374 1.00 97.06 281 THR A N 1
ATOM 2208 C CA . THR A 1 281 ? 20.110 -1.078 -5.501 1.00 97.06 281 THR A CA 1
ATOM 2209 C C . THR A 1 281 ? 18.728 -0.819 -4.919 1.00 97.06 281 THR A C 1
ATOM 2211 O O . THR A 1 281 ? 18.522 0.122 -4.152 1.00 97.06 281 THR A O 1
ATOM 2214 N N . PHE A 1 282 ? 17.788 -1.704 -5.250 1.00 97.88 282 PHE A N 1
ATOM 2215 C CA . PHE A 1 282 ? 16.442 -1.734 -4.699 1.00 97.88 282 PHE A CA 1
ATOM 2216 C C . PHE A 1 282 ? 16.078 -3.161 -4.261 1.00 97.88 282 PHE A C 1
ATOM 2218 O O . PHE A 1 282 ? 16.003 -4.083 -5.071 1.00 97.88 282 PHE A O 1
ATOM 2225 N N . LEU A 1 283 ? 15.851 -3.343 -2.961 1.00 98.44 283 LEU A N 1
ATOM 2226 C CA . LEU A 1 283 ? 15.334 -4.571 -2.369 1.00 98.44 283 LEU A CA 1
ATOM 2227 C C . LEU A 1 283 ? 13.835 -4.457 -2.060 1.00 98.44 283 LEU A C 1
ATOM 2229 O O . LEU A 1 283 ? 13.411 -3.563 -1.331 1.00 98.44 283 LEU A O 1
ATOM 2233 N N . MET A 1 284 ? 13.050 -5.424 -2.518 1.00 98.31 284 MET A N 1
ATOM 2234 C CA . MET A 1 284 ? 11.705 -5.694 -2.021 1.00 98.31 284 MET A CA 1
ATOM 2235 C C . MET A 1 284 ? 11.697 -7.061 -1.358 1.00 98.31 284 MET A C 1
ATOM 2237 O O . MET A 1 284 ? 11.993 -8.052 -2.018 1.00 98.31 284 MET A O 1
ATOM 2241 N N . LYS A 1 285 ? 11.395 -7.127 -0.060 1.00 98.50 285 LYS A N 1
ATOM 2242 C CA . LYS A 1 285 ? 11.501 -8.383 0.689 1.00 98.50 285 LYS A CA 1
ATOM 2243 C C . LYS A 1 285 ? 10.323 -8.644 1.613 1.00 98.50 285 LYS A C 1
ATOM 2245 O O . LYS A 1 285 ? 9.910 -7.745 2.341 1.00 98.50 285 LYS A O 1
ATOM 2250 N N . ASN A 1 286 ? 9.880 -9.899 1.670 1.00 98.19 286 ASN A N 1
ATOM 2251 C CA . ASN A 1 286 ? 8.798 -10.349 2.542 1.00 98.19 286 ASN A CA 1
ATOM 2252 C C . ASN A 1 286 ? 7.537 -9.509 2.305 1.00 98.19 286 ASN A C 1
ATOM 2254 O O . ASN A 1 286 ? 7.115 -8.720 3.156 1.00 98.19 286 ASN A O 1
ATOM 2258 N N . ILE A 1 287 ? 7.015 -9.611 1.085 1.00 98.12 287 ILE A N 1
ATOM 2259 C CA . ILE A 1 287 ? 5.829 -8.880 0.650 1.00 98.12 287 ILE A CA 1
ATOM 2260 C C . ILE A 1 287 ? 4.691 -9.882 0.501 1.00 98.12 287 ILE A C 1
ATOM 2262 O O . ILE A 1 287 ? 4.854 -10.913 -0.143 1.00 98.12 287 ILE A O 1
ATOM 2266 N N . TRP A 1 288 ? 3.534 -9.580 1.072 1.00 98.00 288 TRP A N 1
ATOM 2267 C CA . TRP A 1 288 ? 2.341 -10.409 0.951 1.00 98.00 288 TRP A CA 1
ATOM 2268 C C . TRP A 1 288 ? 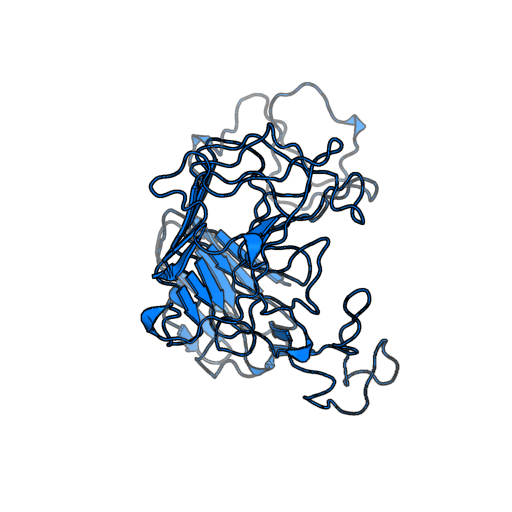1.189 -9.584 0.394 1.00 98.00 288 TRP A C 1
ATOM 2270 O O . TRP A 1 288 ? 0.884 -8.503 0.902 1.00 98.00 288 TRP A O 1
ATOM 2280 N N . ILE A 1 289 ? 0.545 -10.098 -0.644 1.00 97.69 289 ILE A N 1
ATOM 2281 C CA . ILE A 1 289 ? -0.687 -9.560 -1.208 1.00 97.69 289 ILE A CA 1
ATOM 2282 C C . ILE A 1 289 ? -1.764 -10.629 -1.050 1.00 97.69 289 ILE A C 1
ATOM 2284 O O . ILE A 1 289 ? -1.571 -11.752 -1.491 1.00 97.69 289 ILE A O 1
ATOM 2288 N N . GLU A 1 290 ? -2.903 -10.301 -0.447 1.00 96.75 290 GLU A N 1
ATOM 2289 C CA . GLU A 1 290 ? -3.975 -11.281 -0.249 1.00 96.75 290 GLU A CA 1
ATOM 2290 C C . GLU A 1 290 ? -4.522 -11.786 -1.583 1.00 96.75 290 GLU A C 1
ATOM 2292 O O . GLU A 1 290 ? -4.582 -12.988 -1.832 1.00 96.75 290 GLU A O 1
ATOM 2297 N N . THR A 1 291 ? -4.910 -10.872 -2.471 1.00 95.38 291 THR A N 1
ATOM 2298 C CA . THR A 1 291 ? -5.417 -11.206 -3.802 1.00 95.38 291 THR A CA 1
ATOM 2299 C C . THR A 1 291 ? -5.144 -10.059 -4.771 1.00 95.38 291 THR A C 1
ATOM 2301 O O . THR A 1 291 ? -5.295 -8.886 -4.430 1.00 95.38 291 THR A O 1
ATOM 2304 N N . LEU A 1 292 ? -4.755 -10.389 -6.004 1.00 94.75 292 LEU A N 1
ATOM 2305 C CA . LEU A 1 292 ? -4.640 -9.418 -7.093 1.00 94.75 292 LEU A CA 1
ATOM 2306 C C . LEU A 1 292 ? -5.987 -9.265 -7.826 1.00 94.75 292 LEU A C 1
ATOM 2308 O O . LEU A 1 292 ? -6.753 -10.224 -7.918 1.00 94.75 292 LEU A O 1
ATOM 2312 N N . PRO A 1 293 ? -6.304 -8.077 -8.366 1.00 91.62 293 PRO A N 1
ATOM 2313 C CA . PRO A 1 293 ? -7.535 -7.835 -9.102 1.00 91.62 293 PRO A CA 1
ATOM 2314 C C . PRO A 1 293 ? -7.541 -8.583 -10.433 1.00 91.62 293 PRO A C 1
ATOM 2316 O O . PRO A 1 293 ? -6.505 -8.983 -10.964 1.00 91.62 293 PRO A O 1
ATOM 2319 N N . THR A 1 294 ? -8.731 -8.685 -11.020 1.00 87.94 294 THR A N 1
ATOM 2320 C CA . THR A 1 294 ? -8.932 -9.282 -12.343 1.00 87.94 294 THR A CA 1
ATOM 2321 C C . THR A 1 294 ? -8.084 -8.586 -13.412 1.00 87.94 294 THR A C 1
ATOM 2323 O O . THR A 1 294 ? -7.972 -7.351 -13.408 1.00 87.94 294 THR A O 1
ATOM 2326 N N . GLU A 1 295 ? -7.597 -9.353 -14.390 1.00 86.75 295 GLU A N 1
ATOM 2327 C CA . GLU A 1 295 ? -6.741 -8.853 -15.478 1.00 86.75 295 GLU A CA 1
ATOM 2328 C C . GLU A 1 295 ? -7.376 -7.724 -16.295 1.00 86.75 295 GLU A C 1
ATOM 2330 O O . GLU A 1 295 ? -6.667 -6.847 -16.772 1.00 86.75 295 GLU A O 1
ATOM 2335 N N . VAL A 1 296 ? -8.711 -7.680 -16.390 1.00 85.25 296 VAL A N 1
ATOM 2336 C CA . VAL A 1 296 ? -9.454 -6.655 -17.149 1.00 85.25 296 VAL A CA 1
ATOM 2337 C C . VAL A 1 296 ? -9.143 -5.227 -16.671 1.00 85.25 296 VAL A C 1
ATOM 2339 O O . VAL A 1 296 ? -9.305 -4.273 -17.421 1.00 85.25 296 VAL A O 1
ATOM 2342 N N . THR A 1 297 ? -8.688 -5.064 -15.426 1.00 87.06 297 THR A N 1
ATOM 2343 C CA . THR A 1 297 ? -8.355 -3.751 -14.848 1.00 87.06 297 THR A CA 1
ATOM 2344 C C . THR A 1 297 ? -6.893 -3.341 -15.059 1.00 87.06 297 THR A C 1
ATOM 2346 O O . THR A 1 297 ? -6.541 -2.182 -14.821 1.00 87.06 297 THR A O 1
ATOM 2349 N N . ASP A 1 298 ? -6.022 -4.289 -15.420 1.00 90.06 298 ASP A N 1
ATOM 2350 C CA . ASP A 1 298 ? -4.555 -4.196 -15.375 1.00 90.06 298 ASP A CA 1
ATOM 2351 C C . ASP A 1 298 ? -3.961 -3.782 -14.005 1.00 90.06 298 ASP A C 1
ATOM 2353 O O . ASP A 1 298 ? -2.746 -3.663 -13.870 1.00 90.06 298 ASP A O 1
ATOM 2357 N N . VAL A 1 299 ? -4.757 -3.556 -12.951 1.00 91.69 299 VAL A N 1
ATOM 2358 C CA . VAL A 1 299 ? -4.276 -2.976 -11.677 1.00 91.69 299 VAL A CA 1
ATOM 2359 C C . VAL A 1 299 ? -3.288 -3.897 -10.956 1.00 91.69 299 VAL A C 1
ATOM 2361 O O . VAL A 1 299 ? -2.383 -3.410 -10.280 1.00 91.69 299 VAL A O 1
ATOM 2364 N N . GLY A 1 300 ? -3.431 -5.214 -11.120 1.00 93.62 300 GLY A N 1
ATOM 2365 C CA . GLY A 1 300 ? -2.530 -6.217 -10.546 1.00 93.62 300 GLY A CA 1
ATOM 2366 C C . GLY A 1 300 ? -1.206 -6.360 -11.301 1.00 93.62 300 GLY A C 1
ATOM 2367 O O . GLY A 1 300 ? -0.274 -6.982 -10.802 1.00 93.62 300 GLY A O 1
ATOM 2368 N N . LYS A 1 301 ? -1.094 -5.749 -12.483 1.00 94.12 301 LYS A N 1
ATOM 2369 C CA . LYS A 1 301 ? 0.052 -5.875 -13.380 1.00 94.12 301 LYS A CA 1
ATOM 2370 C C . LYS A 1 301 ? 1.217 -5.004 -12.933 1.00 94.12 301 LYS A C 1
ATOM 2372 O O . LYS A 1 301 ? 1.104 -3.775 -12.959 1.00 94.12 301 LYS A O 1
ATOM 2377 N N . SER A 1 302 ? 2.335 -5.625 -12.564 1.00 95.44 302 SER A N 1
ATOM 2378 C CA . SER A 1 302 ? 3.570 -4.917 -12.211 1.00 95.44 302 SER A CA 1
ATOM 2379 C C . SER A 1 302 ? 4.326 -4.506 -13.471 1.00 95.44 302 SER A C 1
ATOM 2381 O O . SER A 1 302 ? 4.467 -5.308 -14.389 1.00 95.44 302 SER A O 1
ATOM 2383 N N . THR A 1 303 ? 4.823 -3.271 -13.531 1.00 94.81 303 THR A N 1
ATOM 2384 C CA . THR A 1 303 ? 5.482 -2.733 -14.735 1.00 94.81 303 THR A CA 1
ATOM 2385 C C . THR A 1 303 ? 6.796 -2.047 -14.403 1.00 94.81 303 THR A C 1
ATOM 2387 O O . THR A 1 303 ? 6.865 -1.307 -13.424 1.00 94.81 303 THR A O 1
ATOM 2390 N N . PHE A 1 304 ? 7.787 -2.189 -15.279 1.00 94.31 304 PHE A N 1
ATOM 2391 C CA . PHE A 1 304 ? 9.037 -1.433 -15.246 1.00 94.31 304 PHE A CA 1
ATOM 2392 C C . PHE A 1 304 ? 9.358 -1.013 -16.680 1.00 94.31 304 PHE A C 1
ATOM 2394 O O . PHE A 1 304 ? 9.591 -1.865 -17.531 1.00 94.31 304 PHE A O 1
ATOM 2401 N N . ARG A 1 305 ? 9.277 0.289 -16.966 1.00 92.50 305 ARG A N 1
ATOM 2402 C CA . ARG A 1 305 ? 9.409 0.850 -18.325 1.00 92.50 305 ARG A CA 1
ATOM 2403 C C . ARG A 1 305 ? 10.808 1.411 -18.571 1.00 92.50 305 ARG A C 1
ATOM 2405 O O . ARG A 1 305 ? 11.544 1.603 -17.613 1.00 92.50 305 ARG A O 1
ATOM 2412 N N . VAL A 1 306 ? 11.146 1.706 -19.828 1.00 91.62 306 VAL A N 1
ATOM 2413 C CA . VAL A 1 306 ? 12.419 2.332 -20.245 1.00 91.62 306 VAL A CA 1
ATOM 2414 C C . VAL A 1 306 ? 12.193 3.790 -20.648 1.00 91.62 306 VAL A C 1
ATOM 2416 O O . VAL A 1 306 ? 11.309 4.076 -21.458 1.00 91.62 306 VAL A O 1
ATOM 2419 N N . PHE A 1 307 ? 12.948 4.721 -20.053 1.00 93.75 307 PHE A N 1
ATOM 2420 C CA . PHE A 1 307 ? 12.935 6.155 -20.366 1.00 93.75 307 PHE A CA 1
ATOM 2421 C C . PHE A 1 307 ? 14.360 6.594 -20.689 1.00 93.75 307 PHE A C 1
ATOM 2423 O O . PHE A 1 307 ? 15.337 5.937 -20.323 1.00 93.75 307 PHE A O 1
ATOM 2430 N N . ILE A 1 308 ? 14.446 7.736 -21.351 1.00 95.12 308 ILE A N 1
ATOM 2431 C CA . ILE A 1 308 ? 15.687 8.363 -21.781 1.00 95.12 308 ILE A CA 1
ATOM 2432 C C . ILE A 1 308 ? 15.744 9.815 -21.304 1.00 95.12 308 ILE A C 1
ATOM 2434 O O . ILE A 1 308 ? 14.717 10.398 -20.936 1.00 95.12 308 ILE A O 1
ATOM 2438 N N . ASP A 1 309 ? 16.938 10.394 -21.292 1.00 94.31 309 ASP A N 1
ATOM 2439 C CA . ASP A 1 309 ? 17.119 11.841 -21.147 1.00 94.31 309 ASP A CA 1
ATOM 2440 C C . ASP A 1 309 ? 16.838 12.594 -22.465 1.00 94.31 309 ASP A C 1
ATOM 2442 O O . ASP A 1 309 ? 16.412 12.020 -23.480 1.00 94.31 309 ASP A O 1
ATOM 2446 N N . GLU A 1 310 ? 17.037 13.914 -22.450 1.00 92.25 310 GLU A N 1
ATOM 2447 C CA . GLU A 1 310 ? 16.832 14.760 -23.626 1.00 92.25 310 GLU A CA 1
ATOM 2448 C C . GLU A 1 310 ? 17.807 14.411 -24.762 1.00 92.25 310 GLU A C 1
ATOM 2450 O O . GLU A 1 310 ? 17.425 14.474 -25.936 1.00 92.25 310 GLU A O 1
ATOM 2455 N N . GLU A 1 311 ? 19.016 13.958 -24.433 1.00 96.00 311 GLU A N 1
ATOM 2456 C CA . GLU A 1 311 ? 20.071 13.528 -25.352 1.00 96.00 311 GLU A CA 1
ATOM 2457 C C . GLU A 1 311 ? 19.836 12.125 -25.939 1.00 96.00 311 GLU A C 1
ATOM 2459 O O . GLU A 1 311 ? 20.414 11.778 -26.972 1.00 96.00 311 GLU A O 1
ATOM 2464 N N . GLY A 1 312 ? 18.932 11.340 -25.349 1.00 94.88 312 GLY A N 1
ATOM 2465 C CA . GLY A 1 312 ? 18.599 9.981 -25.767 1.00 94.88 312 GLY A CA 1
ATOM 2466 C C . GLY A 1 312 ? 19.404 8.882 -25.072 1.00 94.88 312 GLY A C 1
ATOM 2467 O O . GLY A 1 312 ? 19.378 7.748 -25.545 1.00 94.88 312 GLY A O 1
ATOM 2468 N N . ASN A 1 313 ? 20.101 9.189 -23.979 1.00 95.31 313 ASN A N 1
ATOM 2469 C CA . ASN A 1 313 ? 20.740 8.187 -23.136 1.00 95.31 313 ASN A CA 1
ATOM 2470 C C . ASN A 1 313 ? 19.690 7.490 -22.267 1.00 95.31 313 ASN A C 1
ATOM 2472 O O . ASN A 1 313 ? 18.802 8.131 -21.706 1.00 95.31 313 ASN A O 1
ATOM 2476 N N . GLU A 1 314 ? 19.812 6.175 -22.136 1.00 93.81 314 GLU A N 1
ATOM 2477 C CA . GLU A 1 314 ? 18.907 5.352 -21.336 1.00 93.81 314 GLU A CA 1
ATOM 2478 C C . GLU A 1 314 ? 19.267 5.384 -19.854 1.00 93.81 314 GLU A C 1
ATOM 2480 O O . GLU A 1 314 ? 20.438 5.313 -19.464 1.00 93.81 314 GLU A O 1
ATOM 2485 N N . VAL A 1 315 ? 18.227 5.426 -19.024 1.00 94.12 315 VAL A N 1
ATOM 2486 C CA . VAL A 1 315 ? 18.335 5.109 -17.599 1.00 94.12 315 VAL A CA 1
ATOM 2487 C C . VAL A 1 315 ? 18.886 3.699 -17.386 1.00 94.12 315 VAL A C 1
ATOM 2489 O O . VAL A 1 315 ? 18.666 2.796 -18.187 1.00 94.12 315 VAL A O 1
ATOM 2492 N N . GLN A 1 316 ? 19.595 3.503 -16.284 1.00 94.81 316 GLN A N 1
ATOM 2493 C CA . GLN A 1 316 ? 20.296 2.270 -15.964 1.00 94.81 316 GLN A CA 1
ATOM 2494 C C . GLN A 1 316 ? 19.679 1.571 -14.751 1.00 94.81 316 GLN A C 1
ATOM 2496 O O . GLN A 1 316 ? 19.298 2.209 -13.769 1.00 94.81 316 GLN A O 1
ATOM 2501 N N . LEU A 1 317 ? 19.656 0.238 -14.794 1.00 95.88 317 LEU A N 1
ATOM 2502 C CA . LEU A 1 317 ? 19.296 -0.616 -13.665 1.00 95.88 317 LEU A CA 1
ATOM 2503 C C . LEU A 1 317 ? 20.505 -1.464 -13.259 1.00 95.88 317 LEU A C 1
ATOM 2505 O O . LEU A 1 317 ? 21.024 -2.250 -14.055 1.00 95.88 317 LEU A O 1
ATOM 2509 N N . GLY A 1 318 ? 20.956 -1.293 -12.019 1.00 95.62 318 GLY A N 1
ATOM 2510 C CA . GLY A 1 318 ? 22.035 -2.062 -11.413 1.00 95.62 318 GLY A CA 1
ATOM 2511 C C . GLY A 1 318 ? 23.419 -1.778 -11.990 1.00 95.62 318 GLY A C 1
ATOM 2512 O O . GLY A 1 318 ? 24.262 -2.672 -11.971 1.00 95.62 318 GLY A O 1
ATOM 2513 N N . ALA A 1 319 ? 23.674 -0.577 -12.523 1.00 93.12 319 ALA A N 1
ATOM 2514 C CA . ALA A 1 319 ? 24.950 -0.252 -13.167 1.00 93.12 319 ALA A CA 1
ATOM 2515 C C . ALA A 1 319 ? 26.143 -0.408 -12.213 1.00 93.12 319 ALA A C 1
ATOM 2517 O O . ALA A 1 319 ? 27.191 -0.907 -12.625 1.00 93.12 319 ALA A O 1
ATOM 2518 N N . GLN A 1 320 ? 25.971 -0.018 -10.946 1.00 91.31 320 GLN A N 1
ATOM 2519 C CA . GLN A 1 320 ? 26.995 -0.153 -9.902 1.00 91.31 320 GLN A CA 1
ATOM 2520 C C . GLN A 1 320 ? 26.734 -1.318 -8.936 1.00 91.31 320 GLN A C 1
ATOM 2522 O O . GLN A 1 320 ? 27.411 -1.452 -7.914 1.00 91.31 320 GLN A O 1
ATOM 2527 N N . SER A 1 321 ? 25.764 -2.177 -9.244 1.00 92.94 321 SER A N 1
ATOM 2528 C CA . SER A 1 321 ? 25.287 -3.194 -8.307 1.00 92.94 321 SER A CA 1
ATOM 2529 C C . SER A 1 321 ? 25.987 -4.537 -8.470 1.00 92.94 321 SER A C 1
ATOM 2531 O O . SER A 1 321 ? 26.383 -4.909 -9.581 1.00 92.94 321 SER A O 1
ATOM 2533 N N . PRO A 1 322 ? 26.129 -5.321 -7.383 1.00 89.06 322 PRO A N 1
ATOM 2534 C CA . PRO A 1 322 ? 26.687 -6.664 -7.461 1.00 89.06 322 PRO A CA 1
ATOM 2535 C C . PRO A 1 322 ? 25.971 -7.518 -8.514 1.00 89.06 322 PRO A C 1
ATOM 2537 O O . PRO A 1 322 ? 24.754 -7.686 -8.483 1.00 89.06 322 PRO A O 1
ATOM 2540 N N . GLY A 1 323 ? 26.737 -8.051 -9.468 1.00 91.62 323 GLY A N 1
ATOM 2541 C CA . GLY A 1 323 ? 26.205 -8.880 -10.555 1.00 91.62 323 GLY A CA 1
ATOM 2542 C C . GLY A 1 323 ? 25.364 -8.129 -11.592 1.00 91.62 323 GLY A C 1
ATOM 2543 O O . GLY A 1 323 ? 24.750 -8.773 -12.434 1.00 91.62 323 GLY A O 1
ATOM 2544 N N . GLY A 1 324 ? 25.330 -6.793 -11.549 1.00 95.25 324 GLY A N 1
ATOM 2545 C CA . GLY A 1 324 ? 24.504 -5.983 -12.442 1.00 95.25 324 GLY A CA 1
ATOM 2546 C C . GLY A 1 324 ? 23.005 -6.037 -12.127 1.00 95.25 324 GLY A C 1
ATOM 2547 O O . GLY A 1 324 ? 22.206 -5.662 -12.981 1.00 95.25 324 GLY A O 1
ATOM 2548 N N . ILE A 1 325 ? 22.624 -6.532 -10.941 1.00 97.06 325 ILE A N 1
ATOM 2549 C CA . ILE A 1 325 ? 21.230 -6.683 -10.511 1.00 97.06 325 ILE A CA 1
ATOM 2550 C C . ILE A 1 325 ? 20.819 -5.463 -9.699 1.00 97.06 325 ILE A C 1
ATOM 2552 O O . ILE A 1 325 ? 21.339 -5.253 -8.603 1.00 97.06 325 ILE A O 1
ATOM 2556 N N . GLY A 1 326 ? 19.881 -4.678 -10.226 1.00 96.56 326 GLY A N 1
ATOM 2557 C CA . GLY A 1 326 ? 19.415 -3.467 -9.566 1.00 96.56 326 GLY A CA 1
ATOM 2558 C C . GLY A 1 326 ? 18.120 -3.594 -8.777 1.00 96.56 326 GLY A C 1
ATOM 2559 O O . GLY A 1 326 ? 17.918 -2.848 -7.823 1.00 96.56 326 GLY A O 1
ATOM 2560 N N . LEU A 1 327 ? 17.274 -4.568 -9.115 1.00 97.50 327 LEU A N 1
ATOM 2561 C CA . LEU A 1 327 ? 16.056 -4.876 -8.368 1.00 97.50 327 LEU A CA 1
ATOM 2562 C C . LEU A 1 327 ? 16.084 -6.329 -7.890 1.00 97.50 327 LEU A C 1
ATOM 2564 O O . LEU A 1 327 ? 16.195 -7.259 -8.687 1.00 97.50 327 LEU A O 1
ATOM 2568 N N . VAL A 1 328 ? 15.955 -6.523 -6.584 1.00 97.75 328 VAL A N 1
ATOM 2569 C CA . VAL A 1 328 ? 15.834 -7.843 -5.962 1.00 97.75 328 VAL A CA 1
ATOM 2570 C C . VAL A 1 328 ? 14.461 -7.940 -5.321 1.00 97.75 328 VAL A C 1
ATOM 2572 O O . VAL A 1 328 ? 14.144 -7.150 -4.435 1.00 97.75 328 VAL A O 1
ATOM 2575 N N . ILE A 1 329 ? 13.666 -8.917 -5.748 1.00 97.69 329 ILE A N 1
ATOM 2576 C CA . ILE A 1 329 ? 12.395 -9.277 -5.118 1.00 97.69 329 ILE A CA 1
ATOM 2577 C C . ILE A 1 329 ? 12.607 -10.611 -4.399 1.00 97.69 329 ILE A C 1
ATOM 2579 O O . ILE A 1 329 ? 13.033 -11.590 -5.009 1.00 97.69 329 ILE A O 1
ATOM 2583 N N . GLU A 1 330 ? 12.352 -10.643 -3.097 1.00 97.00 330 GLU A N 1
ATOM 2584 C CA . GLU A 1 330 ? 12.585 -11.808 -2.244 1.00 97.00 330 GLU A CA 1
ATOM 2585 C C . GLU A 1 330 ? 11.358 -12.099 -1.381 1.00 97.00 330 GLU A C 1
ATOM 2587 O O . GLU A 1 330 ? 10.808 -11.191 -0.758 1.00 97.00 330 GLU A O 1
ATOM 2592 N N . ASP A 1 331 ? 10.938 -13.361 -1.314 1.00 96.25 331 ASP A N 1
ATOM 2593 C CA . ASP A 1 331 ? 9.817 -13.788 -0.463 1.00 96.25 331 ASP A CA 1
ATOM 2594 C C . ASP A 1 331 ? 8.529 -12.986 -0.737 1.00 96.25 331 ASP A C 1
ATOM 2596 O O . ASP A 1 331 ? 7.927 -12.395 0.162 1.00 96.25 331 ASP A O 1
ATOM 2600 N N . PHE A 1 332 ? 8.124 -12.933 -2.008 1.00 95.62 332 PHE A N 1
ATOM 2601 C CA . PHE A 1 332 ? 6.847 -12.351 -2.418 1.00 95.62 332 PHE A CA 1
ATOM 2602 C C . PHE A 1 332 ? 5.761 -13.434 -2.500 1.00 95.62 332 PHE A C 1
ATOM 2604 O O . PHE A 1 332 ? 5.983 -14.501 -3.074 1.00 95.62 332 PHE A O 1
ATOM 2611 N N . TYR A 1 333 ? 4.591 -13.154 -1.930 1.00 96.50 333 TYR A N 1
ATOM 2612 C CA . TYR A 1 333 ? 3.448 -14.063 -1.873 1.00 96.50 333 TYR A CA 1
ATOM 2613 C C . TYR A 1 333 ? 2.178 -13.387 -2.388 1.00 96.50 333 TYR A C 1
ATOM 2615 O O . TYR A 1 333 ? 1.925 -12.216 -2.084 1.00 96.50 333 TYR A O 1
ATOM 2623 N N . VAL A 1 334 ? 1.364 -14.157 -3.113 1.00 95.25 334 VAL A N 1
ATOM 2624 C CA . VAL A 1 334 ? -0.029 -13.814 -3.426 1.00 95.25 334 VAL A CA 1
ATOM 2625 C C . VAL A 1 334 ? -0.921 -14.908 -2.844 1.00 95.25 334 VAL A C 1
ATOM 2627 O O . VAL A 1 334 ? -0.808 -16.069 -3.235 1.00 95.25 334 VAL A O 1
ATOM 2630 N N . GLY A 1 335 ? -1.770 -14.558 -1.879 1.00 94.94 335 GLY A N 1
ATOM 2631 C CA . GLY A 1 335 ? -2.458 -15.541 -1.045 1.00 94.94 335 GLY A CA 1
ATOM 2632 C C . GLY A 1 335 ? -1.449 -16.420 -0.297 1.00 94.94 335 GLY A C 1
ATOM 2633 O O . GLY A 1 335 ? -0.542 -15.907 0.360 1.00 94.94 335 GLY A O 1
ATOM 2634 N N . ASP A 1 336 ? -1.585 -17.738 -0.428 1.00 94.75 336 ASP A N 1
ATOM 2635 C CA . ASP A 1 336 ? -0.679 -18.720 0.187 1.00 94.75 336 ASP A CA 1
ATOM 2636 C C . ASP A 1 336 ? 0.456 -19.172 -0.751 1.00 94.75 336 ASP A C 1
ATOM 2638 O O . ASP A 1 336 ? 1.311 -19.976 -0.371 1.00 94.75 336 ASP A O 1
ATOM 2642 N N . GLU A 1 337 ? 0.488 -18.674 -1.989 1.00 94.12 337 GLU A N 1
ATOM 2643 C CA . GLU A 1 337 ? 1.450 -19.113 -2.994 1.00 94.12 337 GLU A CA 1
ATOM 2644 C C . GLU A 1 337 ? 2.678 -18.203 -3.037 1.00 94.12 337 GLU A C 1
ATOM 2646 O O . GLU A 1 337 ? 2.582 -16.989 -3.249 1.00 94.12 337 GLU A O 1
ATOM 2651 N N . LYS A 1 338 ? 3.863 -18.813 -2.888 1.00 92.06 338 LYS A N 1
ATOM 2652 C CA . LYS A 1 338 ? 5.130 -18.117 -3.120 1.00 92.06 338 LYS A CA 1
ATOM 2653 C C . LYS A 1 338 ? 5.310 -17.871 -4.614 1.00 92.06 338 LYS A C 1
ATOM 2655 O O . LYS A 1 338 ? 5.241 -18.781 -5.447 1.00 92.06 338 LYS A O 1
ATOM 2660 N N . PHE A 1 339 ? 5.605 -16.629 -4.942 1.00 84.56 339 PHE A N 1
ATOM 2661 C CA . PHE A 1 339 ? 5.900 -16.176 -6.283 1.00 84.56 339 PHE A CA 1
ATOM 2662 C C . PHE A 1 339 ? 7.403 -16.290 -6.553 1.00 84.56 339 PHE A C 1
ATOM 2664 O O . PHE A 1 339 ? 8.220 -15.860 -5.737 1.00 84.56 339 PHE A O 1
ATOM 2671 N N . GLY A 1 340 ? 7.789 -16.892 -7.679 1.00 85.00 340 GLY A N 1
ATOM 2672 C CA . GLY A 1 340 ? 9.197 -17.204 -7.915 1.00 85.00 340 GLY A CA 1
ATOM 2673 C C . GLY A 1 340 ? 9.520 -17.640 -9.335 1.00 85.00 340 GLY A C 1
ATOM 2674 O O . GLY A 1 340 ? 8.698 -18.264 -10.003 1.00 85.00 340 GLY A O 1
ATOM 2675 N N . PHE A 1 341 ? 10.761 -17.398 -9.772 1.00 89.56 341 PHE A N 1
ATOM 2676 C CA . PHE A 1 341 ? 11.279 -18.015 -10.997 1.00 89.56 341 PHE A CA 1
ATOM 2677 C C . PHE A 1 341 ? 11.251 -19.545 -10.915 1.00 89.56 341 PHE A C 1
ATOM 2679 O O . PHE A 1 341 ? 10.939 -20.200 -11.904 1.00 89.56 341 PHE A O 1
ATOM 2686 N N . GLU A 1 342 ? 11.508 -20.106 -9.732 1.00 89.56 342 GLU A N 1
ATOM 2687 C CA . GLU A 1 342 ? 11.477 -21.554 -9.488 1.00 89.56 342 GLU A CA 1
ATOM 2688 C C . GLU A 1 342 ? 10.082 -22.168 -9.680 1.00 89.56 342 GLU A C 1
ATOM 2690 O O . GLU A 1 342 ? 9.976 -23.331 -10.064 1.00 89.56 342 GLU A O 1
ATOM 2695 N N . ASN A 1 343 ? 9.024 -21.380 -9.468 1.00 89.25 343 ASN A N 1
ATOM 2696 C CA . ASN A 1 343 ? 7.634 -21.828 -9.557 1.00 89.25 343 ASN A CA 1
ATOM 2697 C C . ASN A 1 343 ? 6.996 -21.549 -10.932 1.00 89.25 343 ASN A C 1
ATOM 2699 O O . ASN A 1 343 ? 5.851 -21.936 -11.145 1.00 89.25 343 ASN A O 1
ATOM 2703 N N . ASP A 1 344 ? 7.704 -20.862 -11.842 1.00 92.88 344 ASP A N 1
ATOM 2704 C CA . ASP A 1 344 ? 7.228 -20.428 -13.171 1.00 92.88 344 ASP A CA 1
ATOM 2705 C C . ASP A 1 344 ? 5.809 -19.818 -13.168 1.00 92.88 344 ASP A C 1
ATOM 2707 O O . ASP A 1 344 ? 5.018 -20.006 -14.091 1.00 92.88 344 ASP A O 1
ATOM 2711 N N . ASN A 1 345 ? 5.480 -19.080 -12.105 1.00 93.31 345 ASN A N 1
ATOM 2712 C CA . ASN A 1 345 ? 4.177 -18.442 -11.898 1.00 93.31 345 ASN A CA 1
ATOM 2713 C C . ASN A 1 345 ? 4.264 -16.909 -11.962 1.00 93.31 345 ASN A C 1
ATOM 2715 O O . ASN A 1 345 ? 3.385 -16.210 -11.442 1.00 93.31 345 ASN A O 1
ATOM 2719 N N . TRP A 1 346 ? 5.343 -16.389 -12.566 1.00 91.25 346 TRP A N 1
ATOM 2720 C CA . TRP A 1 346 ? 5.739 -15.005 -12.374 1.00 91.25 346 TRP A CA 1
ATOM 2721 C C . TRP A 1 346 ? 5.232 -13.985 -13.400 1.00 91.25 346 TRP A C 1
ATOM 2723 O O . TRP A 1 346 ? 5.080 -12.799 -13.106 1.00 91.25 346 TRP A O 1
ATOM 2733 N N . ARG A 1 347 ? 4.988 -14.434 -14.625 1.00 92.19 347 ARG A N 1
ATOM 2734 C CA . ARG A 1 347 ? 4.812 -13.572 -15.796 1.00 92.19 347 ARG A CA 1
ATOM 2735 C C . ARG A 1 347 ? 3.407 -12.975 -15.859 1.00 92.19 347 ARG A C 1
ATOM 2737 O O . ARG A 1 347 ? 2.483 -13.400 -15.167 1.00 92.19 347 ARG A O 1
ATOM 2744 N N . ARG A 1 348 ? 3.217 -12.016 -16.763 1.00 89.12 348 ARG A N 1
ATOM 2745 C CA . ARG A 1 348 ? 1.886 -11.584 -17.208 1.00 89.12 348 ARG A CA 1
ATOM 2746 C C . ARG A 1 348 ? 1.021 -12.791 -17.598 1.00 89.12 348 ARG A C 1
ATOM 2748 O O . ARG A 1 348 ? 1.495 -13.685 -18.299 1.00 89.12 348 ARG A O 1
ATOM 2755 N N . GLY A 1 349 ? -0.245 -12.793 -17.183 1.00 86.56 349 GLY A N 1
ATOM 2756 C CA . GLY A 1 349 ? -1.149 -13.928 -17.414 1.00 86.56 349 GLY A CA 1
ATOM 2757 C C . GLY A 1 349 ? -1.009 -15.056 -16.385 1.00 86.56 349 GLY A C 1
ATOM 2758 O O . GLY A 1 349 ? -1.727 -16.050 -16.459 1.00 86.56 349 GLY A O 1
ATOM 2759 N N . GLN A 1 350 ? -0.062 -14.933 -15.451 1.00 91.06 350 GLN A N 1
ATOM 2760 C CA . GLN A 1 350 ? 0.155 -15.856 -14.340 1.00 91.06 350 GLN A CA 1
ATOM 2761 C C . GLN A 1 350 ? -0.069 -15.135 -13.008 1.00 91.06 350 GLN A C 1
ATOM 2763 O O . GLN A 1 350 ? -0.400 -13.949 -12.978 1.00 91.06 350 GLN A O 1
ATOM 2768 N N . LEU A 1 351 ? 0.115 -15.856 -11.899 1.00 86.56 351 LEU A N 1
ATOM 2769 C CA . LEU A 1 351 ? -0.303 -15.417 -10.572 1.00 86.56 351 LEU A CA 1
ATOM 2770 C C . LEU A 1 351 ? 0.165 -14.004 -10.214 1.00 86.56 351 LEU A C 1
ATOM 2772 O O . LEU A 1 351 ? -0.674 -13.192 -9.850 1.00 86.56 351 LEU A O 1
ATOM 2776 N N . GLY A 1 352 ? 1.456 -13.681 -10.308 1.00 82.81 352 GLY A N 1
ATOM 2777 C CA . GLY A 1 352 ? 1.929 -12.364 -9.840 1.00 82.81 352 GLY A CA 1
ATOM 2778 C C . GLY A 1 352 ? 2.259 -11.345 -10.925 1.00 82.81 352 GLY A C 1
ATOM 2779 O O . GLY A 1 352 ? 2.859 -10.319 -10.611 1.00 82.81 352 GLY A O 1
ATOM 2780 N N . GLN A 1 353 ? 1.807 -11.581 -12.163 1.00 92.75 353 GLN A N 1
ATOM 2781 C CA . GLN A 1 353 ? 1.537 -10.512 -13.131 1.00 92.75 353 GLN A CA 1
ATOM 2782 C C . GLN A 1 353 ? 2.708 -9.530 -13.367 1.00 92.75 353 GLN A C 1
ATOM 2784 O O . GLN A 1 353 ? 2.489 -8.323 -13.519 1.00 92.75 353 GLN A O 1
ATOM 2789 N N . ILE A 1 354 ? 3.959 -10.006 -13.393 1.00 94.31 354 ILE A N 1
ATOM 2790 C CA . ILE A 1 354 ? 5.102 -9.161 -13.765 1.00 94.31 354 ILE A CA 1
ATOM 2791 C C . ILE A 1 354 ? 5.149 -9.011 -15.287 1.00 94.31 354 ILE A C 1
ATOM 2793 O O . ILE A 1 354 ? 5.270 -9.987 -16.027 1.00 94.31 354 ILE A O 1
ATOM 2797 N N . ASP A 1 355 ? 5.085 -7.759 -15.735 1.00 95.00 355 ASP A N 1
ATOM 2798 C CA . ASP A 1 355 ? 5.222 -7.318 -17.124 1.00 95.00 355 ASP A CA 1
ATOM 2799 C C . ASP A 1 355 ? 6.274 -6.205 -17.188 1.00 95.00 355 ASP A C 1
ATOM 2801 O O . ASP A 1 355 ? 5.994 -5.041 -17.493 1.00 95.00 355 ASP A O 1
ATOM 2805 N N . PHE A 1 356 ? 7.491 -6.547 -16.773 1.00 95.44 356 PHE A N 1
ATOM 2806 C CA . PHE A 1 356 ? 8.640 -5.668 -16.952 1.00 95.44 356 PHE A CA 1
ATOM 2807 C C . PHE A 1 356 ? 9.064 -5.691 -18.417 1.00 95.44 356 PHE A C 1
ATOM 2809 O O . PHE A 1 356 ? 8.933 -6.714 -19.087 1.00 95.44 356 PHE A O 1
ATOM 2816 N N . ASP A 1 357 ? 9.540 -4.550 -18.907 1.00 94.38 357 ASP A N 1
ATOM 2817 C CA . ASP A 1 357 ? 10.110 -4.459 -20.246 1.00 94.38 357 ASP A CA 1
ATOM 2818 C C . ASP A 1 357 ? 11.296 -5.431 -20.381 1.00 94.38 357 ASP A C 1
ATOM 2820 O O . ASP A 1 357 ? 12.122 -5.523 -19.468 1.00 94.38 357 ASP A O 1
ATOM 2824 N N . GLU A 1 358 ? 11.378 -6.149 -21.505 1.00 95.00 358 GLU A N 1
ATOM 2825 C CA . GLU A 1 358 ? 12.433 -7.140 -21.781 1.00 95.00 358 GLU A CA 1
ATOM 2826 C C . GLU A 1 358 ? 13.838 -6.523 -21.760 1.00 95.00 358 GLU A C 1
ATOM 2828 O O . GLU A 1 358 ? 14.824 -7.212 -21.501 1.00 95.00 358 GLU A O 1
ATOM 2833 N N . HIS A 1 359 ? 13.937 -5.202 -21.952 1.00 94.19 359 HIS A N 1
ATOM 2834 C CA . HIS A 1 359 ? 15.172 -4.446 -21.774 1.00 94.19 359 HIS A CA 1
ATOM 2835 C C . HIS A 1 359 ? 15.815 -4.667 -20.392 1.00 94.19 359 HIS A C 1
ATOM 2837 O O . HIS A 1 359 ? 17.036 -4.581 -20.247 1.00 94.19 359 HIS A O 1
ATOM 2843 N N . TRP A 1 360 ? 15.011 -4.971 -19.370 1.00 95.19 360 TRP A N 1
ATOM 2844 C CA . TRP A 1 360 ? 15.483 -5.200 -18.007 1.00 95.19 360 TRP A CA 1
ATOM 2845 C C . TRP A 1 360 ? 15.878 -6.652 -17.719 1.00 95.19 360 TRP A C 1
ATOM 2847 O O . TRP A 1 360 ? 16.287 -6.952 -16.594 1.00 95.19 360 TRP A O 1
ATOM 2857 N N . ASP A 1 361 ? 15.795 -7.565 -18.685 1.00 95.06 361 ASP A N 1
ATOM 2858 C CA . ASP A 1 361 ? 16.148 -8.967 -18.469 1.00 95.06 361 ASP A CA 1
ATOM 2859 C C . ASP A 1 361 ? 17.592 -9.121 -17.963 1.00 95.06 361 ASP A C 1
ATOM 2861 O O . ASP A 1 361 ? 18.552 -8.547 -18.480 1.00 95.06 361 ASP A O 1
ATOM 2865 N N . GLY A 1 362 ? 17.752 -9.891 -16.884 1.00 95.38 362 GLY A N 1
ATOM 2866 C CA . GLY A 1 362 ? 19.042 -10.071 -16.212 1.00 95.38 362 GLY A CA 1
ATOM 2867 C C . GLY A 1 362 ? 19.514 -8.875 -15.377 1.00 95.38 362 GLY A C 1
ATOM 2868 O O . GLY A 1 362 ? 20.622 -8.927 -14.849 1.00 95.38 362 GLY A O 1
ATOM 2869 N N . LYS A 1 363 ? 18.702 -7.818 -15.229 1.00 97.00 363 LYS A N 1
ATOM 2870 C CA . LYS A 1 363 ? 18.953 -6.667 -14.336 1.00 97.00 363 LYS A CA 1
ATOM 2871 C C . LYS A 1 363 ? 18.118 -6.693 -13.059 1.00 97.00 363 LYS A C 1
ATOM 2873 O O . LYS A 1 363 ? 18.297 -5.855 -12.176 1.00 97.00 363 LYS A O 1
ATOM 2878 N N . TRP A 1 364 ? 17.226 -7.662 -12.934 1.00 96.56 364 TRP A N 1
ATOM 2879 C CA . TRP A 1 364 ? 16.433 -7.909 -11.740 1.00 96.56 364 TRP A CA 1
ATOM 2880 C C . TRP A 1 364 ? 16.388 -9.406 -11.444 1.00 96.56 364 TRP A C 1
ATOM 2882 O O . TRP A 1 364 ? 16.718 -10.234 -12.295 1.00 96.56 364 TRP A O 1
ATOM 2892 N N . THR A 1 365 ? 16.016 -9.760 -10.220 1.00 96.12 365 THR A N 1
ATOM 2893 C CA . THR A 1 365 ? 15.858 -11.159 -9.825 1.00 96.12 365 THR A CA 1
ATOM 2894 C C . THR A 1 365 ? 14.701 -11.343 -8.860 1.00 96.12 365 THR A C 1
ATOM 2896 O O . THR A 1 365 ? 14.308 -10.412 -8.153 1.00 96.12 365 THR A O 1
ATOM 2899 N N . LEU A 1 366 ? 14.186 -12.566 -8.836 1.00 94.50 366 LEU A N 1
ATOM 2900 C CA . LEU A 1 366 ? 13.084 -13.002 -8.003 1.00 94.50 366 LEU A CA 1
ATOM 2901 C C . LEU A 1 366 ? 13.441 -14.339 -7.343 1.00 94.50 366 LEU A C 1
ATOM 2903 O O . LEU A 1 366 ? 13.801 -15.284 -8.051 1.00 94.50 366 LEU A O 1
ATOM 2907 N N . ARG A 1 367 ? 13.333 -14.424 -6.011 1.00 91.62 367 ARG A N 1
ATOM 2908 C CA . ARG A 1 367 ? 13.718 -15.616 -5.234 1.00 91.62 367 ARG A CA 1
ATOM 2909 C C . ARG A 1 367 ? 12.939 -15.821 -3.931 1.00 91.62 367 ARG A C 1
ATOM 2911 O O . ARG A 1 367 ? 12.371 -14.849 -3.393 1.00 91.62 367 ARG A O 1
#

pLDDT: mean 87.79, std 13.39, range [34.81, 98.69]